Protein AF-A0A7W0YPD1-F1 (afdb_monomer)

Secondary structure (DSSP, 8-state):
-TTT--SEEEEEHHHHHHHHHHHHHHT---PPPSEEEEESS---HHHHHHHHHHHTS-EEEEEEETTTEEEEEE-SS-TTEEEE-TTTEEEEEE-TTSSBPPTT--EEEEEEESS-SSS---SEEEEEEE-EE-S--TTS--S-EEEPP--BGGG-EE-TTSPEE-HHHHHHHHHTTTGGGTEEEEEEEEETTTEEEEEEEESSPPPHHHHHHHHHHHHHHHTTTSEEEEEE-S--PPPTTS---SEE-----

Radius of gyration: 19.22 Å; Cα contacts (8 Å, |Δi|>4): 488; chains: 1; bounding box: 53×38×50 Å

Nearest PDB structures (foldseek):
  4rvo-assembly1_B  TM=8.109E-01  e=1.865E-19  Bacteroides thetaiotaomicron VPI-5482
  4r1l-assembly3_D  TM=7.884E-01  e=4.388E-19  Bacteroides thetaiotaomicron VPI-5482
  4r1m-assembly2_D  TM=7.822E-01  e=2.861E-19  Bacteroides thetaiotaomicron VPI-5482
  4r1l-assembly2_C  TM=5.764E-01  e=1.684E-18  Bacteroides thetaiotaomicron VPI-5482
  4r1m-assembly2_C  TM=5.632E-01  e=1.490E-18  Bacteroides thetaiotaomicron VPI-5482

Solvent-accessible surface area (backbone atoms only — not comparable to full-atom values): 14081 Å² total; per-residue (Å²): 99,72,89,66,55,47,61,60,46,74,42,43,22,67,58,47,31,53,51,18,54,48,33,59,74,69,64,60,84,61,70,56,27,72,33,34,40,31,21,85,54,81,68,50,69,66,40,36,55,45,30,23,66,46,41,68,24,58,50,36,46,37,48,53,46,93,91,69,41,70,49,28,33,39,36,96,85,45,72,76,33,20,38,36,41,60,93,50,30,50,80,46,37,24,40,98,88,69,46,78,52,60,69,68,43,73,17,38,34,27,37,23,53,76,72,49,79,92,68,68,42,71,70,38,75,67,47,35,25,30,20,45,40,80,77,74,52,92,80,69,54,83,48,50,35,24,45,60,71,40,49,35,65,92,37,46,38,62,44,91,89,63,51,75,50,38,58,59,59,55,51,49,48,35,58,78,67,56,36,68,81,31,40,69,46,65,30,39,34,44,44,88,87,51,25,37,41,36,41,37,22,55,72,45,90,73,54,71,68,56,50,52,50,50,50,51,44,46,39,76,76,41,44,92,68,25,53,77,47,80,43,83,38,97,70,78,81,58,44,97,87,71,44,78,67,51,43,41,46,60,87,79,129

Mean predicted aligned error: 6.76 Å

Foldseek 3Di:
DAVCLEQEAEDALVVLLVVLVVLVVVVDDGNAHQEYEHEDADHDPSSQVSNCVSRVYGYKYFYADPVAGTQWIADPVGRQKTFGPVVFKDWFFAAPVRHGDDAVDKGWIFIFGPPDPPDGGHRHTPQWIWGWHDDDDPVPDPGTMIGGTQGGVQQWDAFPVRHTDTPVNLVVLCVVLVVVVWFVDWAWEQDPPQAIEIETETPDDDDPVSVVSSCCSCCVPRVVRGHYHYDYDNDQDADPVRHGRRGHYDDDD

Sequence (253 aa):
MQELEPPILTGYAAAIEALADHVLATGAQLQPPRAVFCTAMEVTDRCLEVAERAFRAPAVDVYVTNEFGVIAWSCPVRRDVLHLNDDALIVEVLGPDGAPVPAGTVGELVITSLRLTSMPLIRYRMGDMAARLPGTCECGRRLALMTRVQGRTAHVIRRPNGAPITTPLITSLFGRIDAHEWVRRYQVREEPGQRLRFLLHVRRPPSESQRNALTGSVESALGGDFQVAFEYVDEIPMTPSGKLQYLVPLVRS

Structure (mmCIF, N/CA/C/O backbone):
data_AF-A0A7W0YPD1-F1
#
_entry.id   AF-A0A7W0YPD1-F1
#
loop_
_atom_site.group_PDB
_atom_site.id
_atom_site.type_symbol
_atom_site.label_atom_id
_atom_site.label_alt_id
_atom_site.label_comp_id
_atom_site.label_asym_id
_atom_site.label_entity_id
_atom_site.label_seq_id
_atom_site.pdbx_PDB_ins_code
_atom_site.Cartn_x
_atom_site.Cartn_y
_atom_site.Cartn_z
_atom_site.occupancy
_atom_site.B_iso_or_equiv
_atom_site.auth_seq_id
_atom_site.auth_comp_id
_atom_site.auth_asym_id
_atom_site.auth_atom_id
_atom_site.pdbx_PDB_model_num
ATOM 1 N N . MET A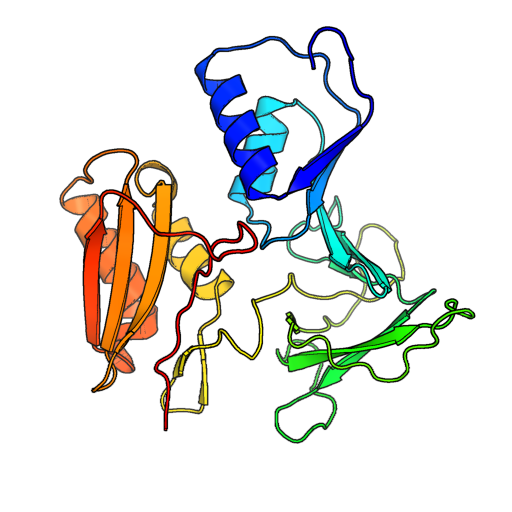 1 1 ? -19.332 15.214 11.464 1.00 69.94 1 MET A N 1
ATOM 2 C CA . MET A 1 1 ? -19.683 13.773 11.438 1.00 69.94 1 MET A CA 1
ATOM 3 C C . MET A 1 1 ? -20.858 13.444 12.345 1.00 69.94 1 MET A C 1
ATOM 5 O O . MET A 1 1 ? -21.715 12.714 11.884 1.00 69.94 1 MET A O 1
ATOM 9 N N . GLN A 1 2 ? -20.928 13.972 13.573 1.00 77.62 2 GLN A N 1
ATOM 10 C CA . GLN A 1 2 ? -22.066 13.720 14.475 1.00 77.62 2 GLN A CA 1
ATOM 11 C C . GLN A 1 2 ? -23.397 14.254 13.934 1.00 77.62 2 GLN A C 1
ATOM 13 O O . GLN A 1 2 ? -24.378 13.536 13.966 1.00 77.62 2 GLN A O 1
ATOM 18 N N . GLU A 1 3 ? -23.414 15.461 13.366 1.00 84.81 3 GLU A N 1
ATOM 19 C CA . GLU A 1 3 ? -24.641 16.034 12.785 1.00 84.81 3 GLU A CA 1
ATOM 20 C C . GLU A 1 3 ? -24.957 15.510 11.377 1.00 84.81 3 GLU A C 1
ATOM 22 O O . GLU A 1 3 ? -26.109 15.471 10.967 1.00 84.81 3 GLU A O 1
ATOM 27 N N . LEU A 1 4 ? -23.922 15.142 10.614 1.00 85.44 4 LEU A N 1
ATOM 28 C CA . LEU A 1 4 ? -24.049 14.782 9.196 1.00 85.44 4 LEU A CA 1
ATOM 29 C C . LEU A 1 4 ? -24.362 13.300 8.964 1.00 85.44 4 LEU A C 1
ATOM 31 O O . LEU A 1 4 ? -24.745 12.955 7.852 1.00 85.44 4 LEU A O 1
ATOM 35 N N . GLU A 1 5 ? -24.105 12.445 9.961 1.00 89.88 5 GLU A N 1
ATOM 36 C CA . GLU A 1 5 ? -24.328 10.988 9.938 1.00 89.88 5 GLU A CA 1
ATOM 37 C C . GLU A 1 5 ? -24.046 10.334 8.566 1.00 89.88 5 GLU A C 1
ATOM 39 O O . GLU A 1 5 ? -24.922 9.703 7.968 1.00 89.88 5 GLU A O 1
ATOM 44 N N . PRO A 1 6 ? -22.835 10.521 8.000 1.00 92.19 6 PRO A N 1
ATOM 45 C CA . PRO A 1 6 ? -22.598 10.178 6.608 1.00 92.19 6 PRO A CA 1
ATOM 46 C C . PRO A 1 6 ? -22.671 8.657 6.402 1.00 92.19 6 PRO A C 1
ATOM 48 O O . PRO A 1 6 ? -22.002 7.909 7.118 1.00 92.19 6 PRO A O 1
ATOM 51 N N . PRO A 1 7 ? -23.397 8.169 5.380 1.00 94.62 7 PRO A N 1
ATOM 52 C CA . PRO A 1 7 ? -23.497 6.736 5.119 1.00 94.62 7 PRO A CA 1
ATOM 53 C C . PRO A 1 7 ? -22.189 6.145 4.585 1.00 94.62 7 PRO A C 1
ATOM 55 O O . PRO A 1 7 ? -21.992 4.938 4.682 1.00 94.62 7 PRO A O 1
ATOM 58 N N . ILE A 1 8 ? -21.306 6.966 4.012 1.00 95.75 8 ILE A N 1
ATOM 59 C CA . ILE A 1 8 ? -19.987 6.579 3.506 1.00 95.75 8 ILE A CA 1
ATOM 60 C C . ILE A 1 8 ? -18.992 7.657 3.919 1.00 95.75 8 ILE A C 1
ATOM 62 O O . ILE A 1 8 ? -19.245 8.846 3.723 1.00 95.75 8 ILE A O 1
ATOM 66 N N . LEU A 1 9 ? -17.848 7.236 4.447 1.00 95.88 9 LEU A N 1
ATOM 67 C CA . LEU A 1 9 ? -16.706 8.109 4.680 1.00 95.88 9 LEU A CA 1
ATOM 68 C C . LEU A 1 9 ? -15.653 7.819 3.609 1.00 95.88 9 LEU A C 1
ATOM 70 O O . LEU A 1 9 ? -15.305 6.666 3.393 1.00 95.88 9 LEU A O 1
ATOM 74 N N . THR A 1 10 ? -15.138 8.841 2.934 1.00 95.56 10 THR A N 1
ATOM 75 C CA . THR A 1 10 ? -14.051 8.688 1.957 1.00 95.56 10 THR A CA 1
ATOM 76 C C . THR A 1 10 ? -13.007 9.762 2.185 1.00 95.56 10 THR A C 1
ATOM 78 O O . THR A 1 10 ? -13.341 10.900 2.522 1.00 95.56 10 THR A O 1
ATOM 81 N N . GLY A 1 11 ? -11.738 9.411 2.021 1.00 93.00 11 GLY A N 1
ATOM 82 C CA . GLY A 1 11 ? -10.666 10.378 2.155 1.00 93.00 11 GLY A CA 1
ATOM 83 C C . GLY A 1 11 ? -9.292 9.788 1.908 1.00 93.00 11 GLY A C 1
ATOM 84 O O . GLY A 1 11 ? -9.122 8.607 1.593 1.00 93.00 11 GLY A O 1
ATOM 85 N N . TYR A 1 12 ? -8.291 10.647 2.059 1.00 91.62 12 TYR A N 1
ATOM 86 C CA . TYR A 1 12 ? -6.898 10.232 1.985 1.00 91.62 12 TYR A CA 1
ATOM 87 C C . TYR A 1 12 ? -6.572 9.332 3.171 1.00 91.62 12 TYR A C 1
ATOM 89 O O . TYR A 1 12 ? -6.944 9.655 4.299 1.00 91.62 12 TYR A O 1
ATOM 97 N N . ALA A 1 13 ? -5.839 8.245 2.926 1.00 91.25 13 ALA A N 1
ATOM 98 C CA . ALA A 1 13 ? -5.526 7.239 3.945 1.00 91.25 13 ALA A CA 1
ATOM 99 C C . ALA A 1 13 ? -5.008 7.851 5.265 1.00 91.25 13 ALA A C 1
ATOM 101 O O . ALA A 1 13 ? -5.541 7.561 6.332 1.00 91.25 13 ALA A O 1
ATOM 102 N N . ALA A 1 14 ? -4.055 8.791 5.201 1.00 86.44 14 ALA A N 1
ATOM 103 C CA . ALA A 1 14 ? -3.530 9.443 6.407 1.00 86.44 14 ALA A CA 1
ATOM 104 C C . ALA A 1 14 ? -4.529 10.381 7.103 1.00 86.44 14 ALA A C 1
ATOM 106 O O . ALA A 1 14 ? -4.443 10.557 8.315 1.00 86.44 14 ALA A O 1
ATOM 107 N N . ALA A 1 15 ? -5.460 10.996 6.369 1.00 91.25 15 ALA A N 1
ATOM 108 C CA . ALA A 1 15 ? -6.494 11.838 6.971 1.00 91.25 15 ALA A CA 1
ATOM 109 C C . ALA A 1 15 ? -7.538 10.978 7.696 1.00 91.25 15 ALA A C 1
ATOM 111 O O . ALA A 1 15 ? -7.924 11.301 8.818 1.00 91.25 15 ALA A O 1
ATOM 112 N N . ILE A 1 16 ? -7.934 9.857 7.083 1.00 95.50 16 ILE A N 1
ATOM 113 C CA . ILE A 1 16 ? -8.797 8.852 7.710 1.00 95.50 16 ILE A CA 1
ATOM 114 C C . ILE A 1 16 ? -8.133 8.292 8.967 1.00 95.50 16 ILE A C 1
ATOM 116 O O . ILE A 1 16 ? -8.766 8.260 10.018 1.00 95.50 16 ILE A O 1
ATOM 120 N N . GLU A 1 17 ? -6.856 7.915 8.889 1.00 93.62 17 GLU A N 1
ATOM 121 C CA . GLU A 1 17 ? -6.116 7.392 10.039 1.00 93.62 17 GLU A CA 1
ATOM 122 C C . GLU A 1 17 ? -5.995 8.433 11.162 1.00 93.62 17 GLU A C 1
ATOM 124 O O . GLU A 1 17 ? -6.253 8.115 12.319 1.00 93.62 17 GLU A O 1
ATOM 129 N N . ALA A 1 18 ? -5.665 9.689 10.842 1.00 91.25 18 ALA A N 1
ATOM 130 C CA . ALA A 1 18 ? -5.569 10.755 11.840 1.00 91.25 18 ALA A CA 1
ATOM 131 C C . ALA A 1 18 ? -6.915 11.038 12.527 1.00 91.25 18 ALA A C 1
ATOM 133 O O . ALA A 1 18 ? -6.964 11.235 13.743 1.00 91.25 18 ALA A O 1
ATOM 134 N N . LEU A 1 19 ? -8.009 11.038 11.761 1.00 94.81 19 LEU A N 1
ATOM 135 C CA . LEU A 1 19 ? -9.353 11.199 12.304 1.00 94.81 19 LEU A CA 1
ATOM 136 C C . LEU A 1 19 ? -9.744 10.007 13.185 1.00 94.81 19 LEU A C 1
ATOM 138 O O . LEU A 1 19 ? -10.298 10.198 14.264 1.00 94.81 19 LEU A O 1
ATOM 142 N N . ALA A 1 20 ? -9.426 8.789 12.754 1.00 95.94 20 ALA A N 1
ATOM 143 C CA . ALA A 1 20 ? -9.692 7.573 13.507 1.00 95.94 20 ALA A CA 1
ATOM 144 C C . ALA A 1 20 ? -8.905 7.527 14.832 1.00 95.94 20 ALA A C 1
ATOM 146 O O . ALA A 1 20 ? -9.496 7.263 15.879 1.00 95.94 20 ALA A O 1
ATOM 147 N N . ASP A 1 21 ? -7.613 7.879 14.815 1.00 94.12 21 ASP A N 1
ATOM 148 C CA . ASP A 1 21 ? -6.789 8.051 16.022 1.00 94.12 21 ASP A CA 1
ATOM 149 C C . ASP A 1 21 ? -7.449 9.059 16.991 1.00 94.12 21 ASP A C 1
ATOM 151 O O . ASP A 1 21 ? -7.541 8.803 18.192 1.00 94.12 21 ASP A O 1
ATOM 155 N N . HIS A 1 22 ? -7.959 10.188 16.481 1.00 94.88 22 HIS A N 1
ATOM 156 C CA . HIS A 1 22 ? -8.632 11.202 17.300 1.00 94.88 22 HIS A CA 1
ATOM 157 C C . HIS A 1 22 ? -9.950 10.703 17.914 1.00 94.88 22 HIS A C 1
ATOM 159 O O . HIS A 1 22 ? -10.210 10.941 19.095 1.00 94.88 22 HIS A O 1
ATOM 165 N N . VAL A 1 23 ? -10.774 9.989 17.143 1.00 95.69 23 VAL A N 1
ATOM 166 C CA . VAL A 1 23 ? -12.031 9.395 17.632 1.00 95.69 23 VAL A CA 1
ATOM 167 C C . VAL A 1 23 ? -11.755 8.397 18.755 1.00 95.69 23 VAL A C 1
ATOM 169 O O . VAL A 1 23 ? -12.407 8.449 19.796 1.00 95.69 23 VAL A O 1
ATOM 172 N N . LEU A 1 24 ? -10.747 7.537 18.587 1.00 95.19 24 LEU A N 1
ATOM 173 C CA . LEU A 1 24 ? -10.353 6.566 19.609 1.00 95.19 24 LEU A CA 1
ATOM 174 C C . LEU A 1 24 ? -9.800 7.242 20.869 1.00 95.19 24 LEU A C 1
ATOM 176 O O . LEU A 1 24 ? -10.120 6.811 21.973 1.00 95.19 24 LEU A O 1
ATOM 180 N N . ALA A 1 25 ? -9.001 8.301 20.719 1.00 94.50 25 ALA A N 1
ATOM 181 C CA . ALA A 1 25 ? -8.423 9.027 21.849 1.00 94.50 25 ALA A CA 1
ATOM 182 C C . ALA A 1 25 ? -9.469 9.809 22.661 1.00 94.50 25 ALA A C 1
ATOM 184 O O . ALA A 1 25 ? -9.352 9.914 23.879 1.00 94.50 25 ALA A O 1
ATOM 185 N N . THR A 1 26 ? -10.482 10.366 21.995 1.00 96.06 26 THR A N 1
ATOM 186 C CA . THR A 1 26 ? -11.538 11.167 22.640 1.00 96.06 26 THR A CA 1
ATOM 187 C C . THR A 1 26 ? -12.731 10.338 23.110 1.00 96.06 26 THR A C 1
ATOM 189 O O . THR A 1 26 ? -13.538 10.825 23.897 1.00 96.06 26 THR A O 1
ATOM 192 N N . GLY A 1 27 ? -12.877 9.103 22.619 1.00 93.81 27 GLY A N 1
ATOM 193 C CA . GLY A 1 27 ? -14.064 8.282 22.859 1.00 93.81 27 GLY A CA 1
ATOM 194 C C . GLY A 1 27 ? -15.324 8.820 22.171 1.00 93.81 27 GLY A C 1
ATOM 195 O O . GLY A 1 27 ? -16.439 8.477 22.577 1.00 93.81 27 GLY A O 1
ATOM 196 N N . ALA A 1 28 ? -15.162 9.676 21.154 1.00 92.12 28 ALA A N 1
ATOM 197 C CA . ALA A 1 28 ? -16.267 10.325 20.461 1.00 92.12 28 ALA A CA 1
ATOM 198 C C . ALA A 1 28 ? -17.257 9.293 19.903 1.00 92.12 28 ALA A C 1
ATOM 200 O O . ALA A 1 28 ? -16.893 8.386 19.155 1.00 92.12 28 ALA A O 1
ATOM 201 N N . GLN A 1 29 ? -18.536 9.454 20.245 1.00 87.12 29 GLN A N 1
ATOM 202 C CA . GLN A 1 29 ? -19.602 8.606 19.725 1.00 87.12 29 GLN A CA 1
ATOM 203 C C . GLN A 1 29 ? -20.048 9.139 18.363 1.00 87.12 29 GLN A C 1
ATOM 205 O O . GLN A 1 29 ? -20.520 10.273 18.251 1.00 87.12 29 GLN A O 1
ATOM 210 N N . LEU A 1 30 ? -19.868 8.319 17.330 1.00 89.38 30 LEU A N 1
ATOM 211 C CA . LEU A 1 30 ? -20.279 8.590 15.955 1.00 89.38 30 LEU A CA 1
ATOM 212 C C . LEU A 1 30 ? -21.261 7.511 15.500 1.00 89.38 30 LEU A C 1
ATOM 214 O O . LEU A 1 30 ? -21.067 6.336 15.830 1.00 89.38 30 LEU A O 1
ATOM 218 N N . GLN A 1 31 ? -22.267 7.884 14.705 1.00 92.12 31 GLN A N 1
ATOM 219 C CA . GLN A 1 31 ? -23.038 6.891 13.959 1.00 92.12 31 GLN A CA 1
ATOM 220 C C . GLN A 1 31 ? -22.103 6.149 12.991 1.00 92.12 31 GLN A C 1
ATOM 222 O O . GLN A 1 31 ? -21.371 6.815 12.249 1.00 92.12 31 GLN A O 1
ATOM 227 N N . PRO A 1 32 ? -22.076 4.803 13.002 1.00 95.19 32 PRO A N 1
ATOM 228 C CA . PRO A 1 32 ? -21.220 4.047 12.100 1.00 95.19 32 PRO A CA 1
ATOM 229 C C . PRO A 1 32 ? -21.620 4.281 10.636 1.00 95.19 32 PRO A C 1
ATOM 231 O O . PRO A 1 32 ? -22.785 4.062 10.290 1.00 95.19 32 PRO A O 1
ATOM 234 N N . PRO A 1 33 ? -20.689 4.689 9.753 1.00 96.38 33 PRO A N 1
ATOM 235 C CA . PRO A 1 33 ? -20.953 4.663 8.323 1.00 96.38 33 PRO A CA 1
ATOM 236 C C . PRO A 1 33 ? -21.109 3.210 7.848 1.00 96.38 33 PRO A C 1
ATOM 238 O O . PRO A 1 33 ? -20.746 2.255 8.532 1.00 96.38 33 PRO A O 1
ATOM 241 N N . ARG A 1 34 ? -21.608 3.013 6.629 1.00 96.88 34 ARG A N 1
ATOM 242 C CA . ARG A 1 34 ? -21.686 1.681 6.008 1.00 96.88 34 ARG A CA 1
ATOM 243 C C . ARG A 1 34 ? -20.328 1.185 5.521 1.00 96.88 34 ARG A C 1
ATOM 245 O O . ARG A 1 34 ? -20.124 -0.022 5.445 1.00 96.88 34 ARG A O 1
ATOM 252 N N . ALA A 1 35 ? -19.438 2.102 5.148 1.00 96.12 35 ALA A N 1
ATOM 253 C CA . ALA A 1 35 ? -18.072 1.806 4.736 1.00 96.12 35 ALA A CA 1
ATOM 254 C C . ALA A 1 35 ? -17.177 3.046 4.852 1.00 96.12 35 ALA A C 1
ATOM 256 O O . ALA A 1 35 ? -17.649 4.187 4.779 1.00 96.12 35 ALA A O 1
ATOM 257 N N . VAL A 1 36 ? -15.877 2.793 4.978 1.00 97.31 36 VAL A N 1
ATOM 258 C CA . VAL A 1 36 ? -14.814 3.796 4.949 1.00 97.31 36 VAL A CA 1
ATOM 259 C C . VAL A 1 36 ? -13.891 3.499 3.768 1.00 97.31 36 VAL A C 1
ATOM 261 O O . VAL A 1 36 ? -13.307 2.423 3.696 1.00 97.31 36 VAL A O 1
ATOM 264 N N . PHE A 1 37 ? -13.759 4.428 2.826 1.00 96.62 37 PHE A N 1
ATOM 265 C CA . PHE A 1 37 ? -12.876 4.296 1.668 1.00 96.62 37 PHE A CA 1
ATOM 266 C C . PHE A 1 37 ? -11.581 5.073 1.896 1.00 96.62 37 PHE A C 1
ATOM 268 O O . PHE A 1 37 ? -11.579 6.303 2.008 1.00 96.62 37 PHE A O 1
ATOM 275 N N . CYS A 1 38 ? -10.475 4.338 1.946 1.00 95.19 38 CYS A N 1
ATOM 276 C CA . CYS A 1 38 ? -9.129 4.875 2.065 1.00 95.19 38 CYS A CA 1
ATOM 277 C C . CYS A 1 38 ? -8.506 4.953 0.668 1.00 95.19 38 CYS A C 1
ATOM 279 O O . CYS A 1 38 ? -8.447 3.952 -0.043 1.00 95.19 38 CYS A O 1
ATOM 281 N N . THR A 1 39 ? -8.062 6.145 0.265 1.00 93.56 39 THR A N 1
ATOM 282 C CA . THR A 1 39 ? -7.614 6.419 -1.112 1.00 93.56 39 THR A CA 1
ATOM 283 C C . THR A 1 39 ? -6.355 7.292 -1.162 1.00 93.56 39 THR A C 1
ATOM 285 O O . THR A 1 39 ? -5.863 7.775 -0.135 1.00 93.56 39 THR A O 1
ATOM 288 N N . ALA A 1 40 ? -5.881 7.548 -2.389 1.00 84.94 40 ALA A N 1
ATOM 289 C CA . ALA A 1 40 ? -4.967 8.624 -2.806 1.00 84.94 40 ALA A CA 1
ATOM 290 C C . ALA A 1 40 ? -3.525 8.596 -2.267 1.00 84.94 40 ALA A C 1
ATOM 292 O O . ALA A 1 40 ? -2.676 9.367 -2.741 1.00 84.94 40 ALA A O 1
ATOM 293 N N . MET A 1 41 ? -3.244 7.716 -1.313 1.00 81.50 41 MET A N 1
ATOM 294 C CA . MET A 1 41 ? -1.928 7.415 -0.764 1.00 81.50 41 MET A CA 1
ATOM 295 C C . MET A 1 41 ? -1.822 5.914 -0.504 1.00 81.50 41 MET A C 1
ATOM 297 O O . MET A 1 41 ? -2.797 5.183 -0.667 1.00 81.50 41 MET A O 1
ATOM 301 N N . GLU A 1 42 ? -0.643 5.466 -0.085 1.00 83.25 42 GLU A N 1
ATOM 302 C CA . GLU A 1 42 ? -0.480 4.109 0.418 1.00 83.25 42 GLU A CA 1
ATOM 303 C C . GLU A 1 42 ? -1.428 3.877 1.595 1.00 83.25 42 GLU A C 1
ATOM 305 O O . GLU A 1 42 ? -1.395 4.588 2.603 1.00 83.25 42 GLU A O 1
ATOM 310 N N . VAL A 1 43 ? -2.304 2.894 1.430 1.00 87.94 43 VAL A N 1
ATOM 311 C CA . VAL A 1 43 ? -3.147 2.396 2.504 1.00 87.94 43 VAL A CA 1
ATOM 312 C C . VAL A 1 43 ? -2.354 1.282 3.176 1.00 87.94 43 VAL A C 1
ATOM 314 O O . VAL A 1 43 ? -1.835 0.395 2.505 1.00 87.94 43 VAL A O 1
ATOM 317 N N . THR A 1 44 ? -2.227 1.335 4.497 1.00 85.88 44 THR A N 1
ATOM 318 C CA . THR A 1 44 ? -1.552 0.303 5.299 1.00 85.88 44 THR A CA 1
ATOM 319 C C . THR A 1 44 ? -2.584 -0.560 6.017 1.00 85.88 44 THR A C 1
ATOM 321 O O . THR A 1 44 ? -3.758 -0.188 6.099 1.00 85.88 44 THR A O 1
ATOM 324 N N . ASP A 1 45 ? -2.172 -1.705 6.558 1.00 86.88 45 ASP A N 1
ATOM 325 C CA . ASP A 1 45 ? -3.067 -2.543 7.373 1.00 86.88 45 ASP A CA 1
ATOM 326 C C . ASP A 1 45 ? -3.519 -1.797 8.626 1.00 86.88 45 ASP A C 1
ATOM 328 O O . ASP A 1 45 ? -4.715 -1.712 8.894 1.00 86.88 45 ASP A O 1
ATOM 332 N N . ARG A 1 46 ? -2.591 -1.095 9.286 1.00 87.25 46 ARG A N 1
ATOM 333 C CA . ARG A 1 46 ? -2.906 -0.193 10.396 1.00 87.25 46 ARG A CA 1
ATOM 334 C C . ARG A 1 46 ? -3.984 0.830 10.032 1.00 87.25 46 ARG A C 1
ATOM 336 O O . ARG A 1 46 ? -4.886 1.057 10.832 1.00 87.25 46 ARG A O 1
ATOM 343 N N . CYS A 1 47 ? -3.886 1.475 8.866 1.00 91.25 47 CYS A N 1
ATOM 344 C CA . CYS A 1 47 ? -4.876 2.463 8.434 1.00 91.25 47 CYS A CA 1
ATOM 345 C C . CYS A 1 47 ? -6.281 1.843 8.384 1.00 91.25 47 CYS A C 1
ATOM 347 O O . CYS A 1 47 ? -7.225 2.425 8.920 1.00 91.25 47 CYS A O 1
ATOM 349 N N . LEU A 1 48 ? -6.404 0.645 7.802 1.00 93.25 48 LEU A N 1
ATOM 350 C CA . LEU A 1 48 ? -7.670 -0.086 7.741 1.00 93.25 48 LEU A CA 1
ATOM 351 C C . LEU A 1 48 ? -8.150 -0.486 9.143 1.00 93.25 48 LEU A C 1
ATOM 353 O O . LEU A 1 48 ? -9.272 -0.161 9.513 1.00 93.25 48 LEU A O 1
ATOM 357 N N . GLU A 1 49 ? -7.301 -1.115 9.952 1.00 93.38 49 GLU A N 1
ATOM 358 C CA . GLU A 1 49 ? -7.645 -1.599 11.296 1.00 93.38 49 GLU A CA 1
ATOM 359 C C . GLU A 1 49 ? -8.087 -0.475 12.243 1.00 93.38 49 GLU A C 1
ATOM 361 O O . GLU A 1 49 ? -9.079 -0.596 12.968 1.00 93.38 49 GLU A O 1
ATOM 366 N N . VAL A 1 50 ? -7.354 0.641 12.246 1.00 94.69 50 VAL A N 1
ATOM 367 C CA . VAL A 1 50 ? -7.659 1.799 13.093 1.00 94.69 50 VAL A CA 1
ATOM 368 C C . VAL A 1 50 ? -8.956 2.466 12.637 1.00 94.69 50 VAL A C 1
ATOM 370 O O . VAL A 1 50 ? -9.784 2.807 13.485 1.00 94.69 50 VAL A O 1
ATOM 373 N N . ALA A 1 51 ? -9.182 2.592 11.325 1.00 96.12 51 ALA A N 1
ATOM 374 C CA . ALA A 1 51 ? -10.437 3.106 10.785 1.00 96.12 51 ALA A CA 1
ATOM 375 C C . ALA A 1 51 ? -11.630 2.214 11.165 1.00 96.12 51 ALA A C 1
ATOM 377 O O . ALA A 1 51 ? -12.650 2.718 11.635 1.00 96.12 51 ALA A O 1
ATOM 378 N N . GLU A 1 52 ? -11.497 0.894 11.034 1.00 96.06 52 GLU A N 1
ATOM 379 C CA . GLU A 1 52 ? -12.563 -0.055 11.375 1.00 96.06 52 GLU A CA 1
ATOM 380 C C . GLU A 1 52 ? -12.945 0.008 12.844 1.00 96.06 52 GLU A C 1
ATOM 382 O O . GLU A 1 52 ? -14.129 0.043 13.182 1.00 96.06 52 GLU A O 1
ATOM 387 N N . ARG A 1 53 ? -11.949 0.090 13.726 1.00 96.44 53 ARG A N 1
ATOM 388 C CA . ARG A 1 53 ? -12.174 0.251 15.163 1.00 96.44 53 ARG A CA 1
ATOM 389 C C . ARG A 1 53 ? -12.841 1.579 15.501 1.00 96.44 53 ARG A C 1
ATOM 391 O O . ARG A 1 53 ? -13.800 1.592 16.268 1.00 96.44 53 ARG A O 1
ATOM 398 N N . ALA A 1 54 ? -12.330 2.683 14.960 1.00 96.75 54 ALA A N 1
ATOM 399 C CA . ALA A 1 54 ? -12.820 4.021 15.277 1.00 96.75 54 ALA A CA 1
ATOM 400 C C . ALA A 1 54 ? -14.248 4.250 14.771 1.00 96.75 54 ALA A C 1
ATOM 402 O O . ALA A 1 54 ? -15.086 4.800 15.485 1.00 96.75 54 ALA A O 1
ATOM 403 N N . PHE A 1 55 ? -14.534 3.814 13.543 1.00 96.50 55 PHE A N 1
ATOM 404 C CA . PHE A 1 55 ? -15.808 4.078 12.878 1.00 96.50 55 PHE A CA 1
ATOM 405 C C . PHE A 1 55 ? -16.802 2.920 12.977 1.00 96.50 55 PHE A C 1
ATOM 407 O O . PHE A 1 55 ? -17.964 3.105 12.626 1.00 96.50 55 PHE A O 1
ATOM 414 N N . ARG A 1 56 ? -16.388 1.751 13.488 1.00 96.31 56 ARG A N 1
ATOM 415 C CA . ARG A 1 56 ? -17.219 0.538 13.618 1.00 96.31 56 ARG A CA 1
ATOM 416 C C . ARG A 1 56 ? -17.840 0.111 12.282 1.00 96.31 56 ARG A C 1
ATOM 418 O O . ARG A 1 56 ? -18.995 -0.307 12.227 1.00 96.31 56 ARG A O 1
ATOM 425 N N . ALA A 1 57 ? -17.068 0.249 11.208 1.00 95.75 57 ALA A N 1
ATOM 426 C CA . ALA A 1 57 ? -17.503 0.052 9.830 1.00 95.75 57 ALA A CA 1
ATOM 427 C C . ALA A 1 57 ? -16.365 -0.539 8.988 1.00 95.75 57 ALA A C 1
ATOM 429 O O . ALA A 1 57 ? -15.218 -0.202 9.264 1.00 95.75 57 ALA A O 1
ATOM 430 N N . PRO A 1 58 ? -16.641 -1.352 7.950 1.00 95.38 58 PRO A N 1
ATOM 431 C CA . PRO A 1 58 ? -15.601 -1.902 7.081 1.00 95.38 58 PRO A CA 1
ATOM 432 C C . PRO A 1 58 ? -14.767 -0.809 6.404 1.00 95.38 58 PRO A C 1
ATOM 434 O O . PRO A 1 58 ? -15.329 0.117 5.810 1.00 95.38 58 PRO A O 1
ATOM 437 N N . ALA A 1 59 ? -13.443 -0.949 6.439 1.00 96.00 59 ALA A N 1
ATOM 438 C CA . ALA A 1 59 ? -12.519 -0.089 5.711 1.00 96.00 59 ALA A CA 1
ATOM 439 C C . ALA A 1 59 ? -12.018 -0.787 4.442 1.00 96.00 59 ALA A C 1
ATOM 441 O O . ALA A 1 59 ? -11.648 -1.963 4.459 1.00 96.00 59 ALA A O 1
ATOM 442 N N . VAL A 1 60 ? -11.996 -0.048 3.335 1.00 95.81 60 VAL A N 1
ATOM 443 C CA . VAL A 1 60 ? -11.643 -0.552 2.005 1.00 95.81 60 VAL A CA 1
ATOM 444 C C . VAL A 1 60 ? -10.494 0.276 1.447 1.00 95.81 60 VAL A C 1
ATOM 446 O O . VAL A 1 60 ? -10.554 1.505 1.429 1.00 95.81 60 VAL A O 1
ATOM 449 N N . ASP A 1 61 ? -9.459 -0.411 0.976 1.00 95.44 61 ASP A N 1
ATOM 450 C CA . ASP A 1 61 ? -8.389 0.182 0.180 1.00 95.44 61 ASP A CA 1
ATOM 451 C C . ASP A 1 61 ? -8.899 0.332 -1.252 1.00 95.44 61 ASP A C 1
ATOM 453 O O . ASP A 1 61 ? -9.319 -0.652 -1.864 1.00 95.44 61 ASP A O 1
ATOM 457 N N . VAL A 1 62 ? -8.914 1.557 -1.766 1.00 95.81 62 VAL A N 1
ATOM 458 C CA . VAL A 1 62 ? -9.378 1.852 -3.119 1.00 95.81 62 VAL A CA 1
ATOM 459 C C . VAL A 1 62 ? -8.258 2.553 -3.882 1.00 95.81 62 VAL A C 1
ATOM 461 O O . VAL A 1 62 ? -7.937 3.721 -3.635 1.00 95.81 62 VAL A O 1
ATOM 464 N N . TYR A 1 63 ? -7.695 1.844 -4.861 1.00 95.50 63 TYR A N 1
ATOM 465 C CA . TYR A 1 63 ? -6.732 2.400 -5.800 1.00 95.50 63 TYR A CA 1
ATOM 466 C C . TYR A 1 63 ? -7.476 3.158 -6.899 1.00 95.50 63 TYR A C 1
ATOM 468 O O . TYR A 1 63 ? -8.171 2.578 -7.738 1.00 95.50 63 TYR A O 1
ATOM 476 N N . VAL A 1 64 ? -7.341 4.481 -6.854 1.00 94.31 64 VAL A N 1
ATOM 477 C CA . VAL A 1 64 ? -8.065 5.434 -7.693 1.00 94.31 64 VAL A CA 1
ATOM 478 C C . VAL A 1 64 ? -7.109 6.503 -8.207 1.00 94.31 64 VAL A C 1
ATOM 480 O O . VAL A 1 64 ? -6.243 6.971 -7.462 1.00 94.31 64 VAL A O 1
ATOM 483 N N . THR A 1 65 ? -7.287 6.921 -9.460 1.00 92.75 65 THR A N 1
ATOM 484 C CA . THR A 1 65 ? -6.599 8.092 -10.019 1.00 92.75 65 THR A CA 1
ATOM 485 C C . THR A 1 65 ? -7.561 9.011 -10.760 1.00 92.75 65 THR A C 1
ATOM 487 O O . THR A 1 65 ? -8.693 8.635 -11.068 1.00 92.75 65 THR A O 1
ATOM 490 N N . ASN A 1 66 ? -7.116 10.234 -11.045 1.00 90.62 66 ASN A N 1
ATOM 491 C CA . ASN A 1 66 ? -7.922 11.203 -11.790 1.00 90.62 66 ASN A CA 1
ATOM 492 C C . ASN A 1 66 ? -8.141 10.757 -13.242 1.00 90.62 66 ASN A C 1
ATOM 494 O O . ASN A 1 66 ? -9.177 11.044 -13.830 1.00 90.62 66 ASN A O 1
ATOM 498 N N . GLU A 1 67 ? -7.164 10.052 -13.809 1.00 92.56 67 GLU A N 1
ATOM 499 C CA . GLU A 1 67 ? -7.145 9.624 -15.203 1.00 92.56 67 GLU A CA 1
ATOM 500 C C . GLU A 1 67 ? -8.090 8.450 -15.468 1.00 92.56 67 GLU A C 1
ATOM 502 O O . GLU A 1 67 ? -8.701 8.398 -16.531 1.00 92.56 67 GLU A O 1
ATOM 507 N N . PHE A 1 68 ? -8.214 7.513 -14.521 1.00 93.50 68 PHE A N 1
ATOM 508 C CA . PHE A 1 68 ? -8.935 6.250 -14.730 1.00 93.50 68 PHE A CA 1
ATOM 509 C C . PHE A 1 68 ? -10.096 6.016 -13.761 1.00 93.50 68 PHE A C 1
ATOM 511 O O . PHE A 1 68 ? -10.829 5.039 -13.916 1.00 93.50 68 PHE A O 1
ATOM 518 N N . GLY A 1 69 ? -10.294 6.889 -12.770 1.00 92.88 69 GLY A N 1
ATOM 519 C CA . GLY A 1 69 ? -11.219 6.612 -11.680 1.00 92.88 69 GLY A CA 1
ATOM 520 C C . GLY A 1 69 ? -10.743 5.403 -10.874 1.00 92.88 69 GLY A C 1
ATOM 521 O O . GLY A 1 69 ? -9.557 5.294 -10.562 1.00 92.88 69 GLY A O 1
ATOM 522 N N . VAL A 1 70 ? -11.663 4.514 -10.493 1.00 95.19 70 VAL A N 1
ATOM 523 C CA . VAL A 1 70 ? -11.342 3.325 -9.688 1.00 95.19 70 VAL A CA 1
ATOM 524 C C . VAL A 1 70 ? -10.673 2.265 -10.561 1.00 95.19 70 VAL A C 1
ATOM 526 O O . VAL A 1 70 ? -11.288 1.728 -11.484 1.00 95.19 70 VAL A O 1
ATOM 529 N N . ILE A 1 71 ? -9.425 1.941 -10.227 1.00 96.88 71 ILE A N 1
ATOM 530 C CA . ILE A 1 71 ? -8.626 0.915 -10.904 1.00 96.88 71 ILE A CA 1
ATOM 531 C C . ILE A 1 71 ? -8.730 -0.417 -10.166 1.00 96.88 71 ILE A C 1
ATOM 533 O O . ILE A 1 71 ? -8.843 -1.461 -10.807 1.00 96.88 71 ILE A O 1
ATOM 537 N N . ALA A 1 72 ? -8.687 -0.393 -8.831 1.00 96.75 72 ALA A N 1
ATOM 538 C CA . ALA A 1 72 ? -8.788 -1.597 -8.017 1.00 96.75 72 ALA A CA 1
ATOM 539 C C . ALA A 1 72 ? -9.307 -1.309 -6.600 1.00 96.75 72 ALA A C 1
ATOM 541 O O . ALA A 1 72 ? -9.224 -0.176 -6.123 1.00 96.75 72 ALA A O 1
ATOM 542 N N . TRP A 1 73 ? -9.809 -2.331 -5.905 1.00 96.00 73 TRP A N 1
ATOM 543 C CA . TRP A 1 73 ? -10.241 -2.221 -4.504 1.00 96.00 73 TRP A CA 1
ATOM 544 C C . TRP A 1 73 ? -9.992 -3.502 -3.704 1.00 96.00 73 TRP A C 1
ATOM 546 O O . TRP A 1 73 ? -10.025 -4.600 -4.265 1.00 96.00 73 TRP A O 1
ATOM 556 N N . SER A 1 74 ? -9.772 -3.387 -2.391 1.00 94.88 74 SER A N 1
ATOM 557 C CA . SER A 1 74 ? -9.499 -4.549 -1.542 1.00 94.88 74 SER A CA 1
ATOM 558 C C . SER A 1 74 ? -10.703 -5.473 -1.405 1.00 94.88 74 SER A C 1
ATOM 560 O O . SER A 1 74 ? -11.865 -5.054 -1.369 1.00 94.88 74 SER A O 1
ATOM 562 N N . CYS A 1 75 ? -10.427 -6.775 -1.338 1.00 91.31 75 CYS A N 1
ATOM 563 C CA . CYS A 1 75 ? -11.467 -7.764 -1.107 1.00 91.31 75 CYS A CA 1
ATOM 564 C C . CYS A 1 75 ? -11.812 -7.847 0.393 1.00 91.31 75 CYS A C 1
ATOM 566 O O . CYS A 1 75 ? -10.904 -7.923 1.219 1.00 91.31 75 CYS A O 1
ATOM 568 N N . PRO A 1 76 ? -13.104 -7.927 0.773 1.00 85.00 76 PRO A N 1
ATOM 569 C CA . PRO A 1 76 ? -13.489 -8.116 2.173 1.00 85.00 76 PRO A CA 1
ATOM 570 C C . PRO A 1 76 ? -13.043 -9.466 2.752 1.00 85.00 76 PRO A C 1
ATOM 572 O O . PRO A 1 76 ? -12.922 -9.587 3.965 1.00 85.00 76 PRO A O 1
ATOM 575 N N . VAL A 1 77 ? -12.807 -10.475 1.904 1.00 87.88 77 VAL A N 1
ATOM 576 C CA . VAL A 1 77 ? -12.357 -11.811 2.336 1.00 87.88 77 VAL A CA 1
ATOM 577 C C . VAL A 1 77 ? -10.828 -11.915 2.350 1.00 87.88 77 VAL A C 1
ATOM 579 O O . VAL A 1 77 ? -10.267 -12.608 3.188 1.00 87.88 77 VAL A O 1
ATOM 582 N N . ARG A 1 78 ? -10.145 -11.177 1.462 1.00 86.12 78 ARG A N 1
ATOM 583 C CA . ARG A 1 78 ? -8.678 -11.116 1.378 1.00 86.12 78 ARG A CA 1
ATOM 584 C C . ARG A 1 78 ? -8.200 -9.674 1.243 1.00 86.12 78 ARG A C 1
ATOM 586 O O . ARG A 1 78 ? -8.212 -9.109 0.151 1.00 86.12 78 ARG A O 1
ATOM 593 N N . ARG A 1 79 ? -7.805 -9.072 2.363 1.00 81.38 79 ARG A N 1
ATOM 594 C CA . ARG A 1 79 ? -7.429 -7.648 2.438 1.00 81.38 79 ARG A CA 1
ATOM 595 C C . ARG A 1 79 ? -6.087 -7.327 1.788 1.00 81.38 79 ARG A C 1
ATOM 597 O O . ARG A 1 79 ? -5.855 -6.186 1.405 1.00 81.38 79 ARG A O 1
ATOM 604 N N . ASP A 1 80 ? -5.229 -8.328 1.659 1.00 82.81 80 ASP A N 1
ATOM 605 C CA . ASP A 1 80 ? -3.893 -8.250 1.071 1.00 82.81 80 ASP A CA 1
ATOM 606 C C . ASP A 1 80 ? -3.909 -8.153 -0.465 1.00 82.81 80 ASP A C 1
ATOM 608 O O . ASP A 1 80 ? -2.894 -7.807 -1.078 1.00 82.81 80 ASP A O 1
ATOM 612 N N . VAL A 1 81 ? -5.062 -8.412 -1.095 1.00 91.75 81 VAL A N 1
ATOM 613 C CA . VAL A 1 81 ? -5.242 -8.349 -2.550 1.00 91.75 81 VAL A CA 1
ATOM 614 C C . VAL A 1 81 ? -6.300 -7.327 -2.950 1.00 91.75 81 VAL A C 1
ATOM 616 O O . VAL A 1 81 ? -7.304 -7.128 -2.260 1.00 91.75 81 VAL A O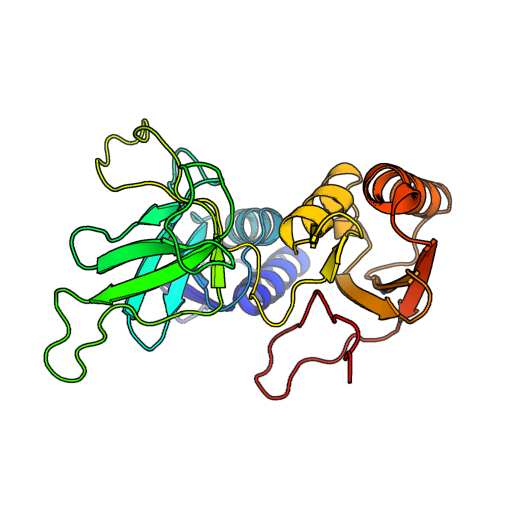 1
ATOM 619 N N . LEU A 1 82 ? -6.103 -6.724 -4.122 1.00 95.75 82 LEU A N 1
ATOM 620 C CA . LEU A 1 82 ? -7.087 -5.859 -4.761 1.00 95.75 82 LEU A CA 1
ATOM 621 C C . LEU A 1 82 ? -7.704 -6.570 -5.970 1.00 95.75 82 LEU A C 1
ATOM 623 O O . LEU A 1 82 ? -6.996 -7.206 -6.755 1.00 95.75 82 LEU A O 1
ATOM 627 N N . HIS A 1 83 ? -9.018 -6.443 -6.135 1.00 97.25 83 HIS A N 1
ATOM 628 C CA . HIS A 1 83 ? -9.702 -6.779 -7.379 1.00 97.25 83 HIS A CA 1
ATOM 629 C C . HIS A 1 83 ? -9.524 -5.647 -8.380 1.00 97.25 83 HIS A C 1
ATOM 631 O O . HIS A 1 83 ? -9.820 -4.500 -8.058 1.00 97.25 83 HIS A O 1
ATOM 637 N N . LEU A 1 84 ? -9.062 -5.984 -9.579 1.00 96.94 84 LEU A N 1
ATOM 638 C CA . LEU A 1 84 ? -8.926 -5.066 -10.701 1.00 96.94 84 LEU A CA 1
ATOM 639 C C . LEU A 1 84 ? -10.283 -4.797 -11.352 1.00 96.94 84 LEU A C 1
ATOM 641 O O . LEU A 1 84 ? -11.075 -5.710 -11.546 1.00 96.94 84 LEU A O 1
ATOM 645 N N . ASN A 1 85 ? -10.512 -3.556 -11.758 1.00 95.56 85 ASN A N 1
ATOM 646 C CA . ASN A 1 85 ? -11.660 -3.141 -12.562 1.00 95.56 85 ASN A CA 1
ATOM 647 C C . ASN A 1 85 ? -11.443 -3.501 -14.051 1.00 95.56 85 ASN A C 1
ATOM 649 O O . ASN A 1 85 ? -11.407 -2.629 -14.924 1.00 95.56 85 ASN A O 1
ATOM 653 N N . ASP A 1 86 ? -11.160 -4.779 -14.333 1.00 92.00 86 ASP A N 1
ATOM 654 C CA . ASP A 1 86 ? -10.697 -5.255 -15.645 1.00 92.00 86 ASP A CA 1
ATOM 655 C C . ASP A 1 86 ? -11.805 -5.444 -16.698 1.00 92.00 86 ASP A C 1
ATOM 657 O O . ASP A 1 86 ? -11.538 -5.751 -17.859 1.00 92.00 86 ASP A O 1
ATOM 661 N N . ASP A 1 87 ? -13.050 -5.169 -16.321 1.00 91.88 87 ASP A N 1
ATOM 662 C CA . ASP A 1 87 ? -14.209 -4.995 -17.199 1.00 91.88 87 ASP A CA 1
ATOM 663 C C . ASP A 1 87 ? -14.301 -3.579 -17.811 1.00 91.88 87 ASP A C 1
ATOM 665 O O . ASP A 1 87 ? -15.004 -3.368 -18.809 1.00 91.88 87 ASP A O 1
ATOM 669 N N . ALA A 1 88 ? -13.578 -2.607 -17.244 1.00 93.44 88 ALA A N 1
ATOM 670 C CA . ALA A 1 88 ? -13.482 -1.233 -17.741 1.00 93.44 88 ALA A CA 1
ATOM 671 C C . ALA A 1 88 ? -12.061 -0.824 -18.168 1.00 93.44 88 ALA A C 1
ATOM 673 O O . ALA A 1 88 ? -11.908 0.136 -18.933 1.00 93.44 88 ALA A O 1
ATOM 674 N N . LEU A 1 89 ? -11.032 -1.534 -17.696 1.00 96.50 89 LEU A N 1
ATOM 675 C CA . LEU A 1 89 ? -9.623 -1.200 -17.896 1.00 96.50 89 LEU A CA 1
ATOM 676 C C . LEU A 1 89 ? -8.817 -2.424 -18.348 1.00 96.50 89 LEU A C 1
ATOM 678 O O . LEU A 1 89 ? -8.950 -3.510 -17.797 1.00 96.50 89 LEU A O 1
ATOM 682 N N . ILE A 1 90 ? -7.882 -2.238 -19.277 1.00 96.75 90 ILE A N 1
ATOM 683 C CA . ILE A 1 90 ? -6.796 -3.204 -19.480 1.00 96.75 90 ILE A CA 1
ATOM 684 C C . ILE A 1 90 ? -5.630 -2.750 -18.609 1.00 96.75 90 ILE A C 1
ATOM 686 O O . ILE A 1 90 ? -5.1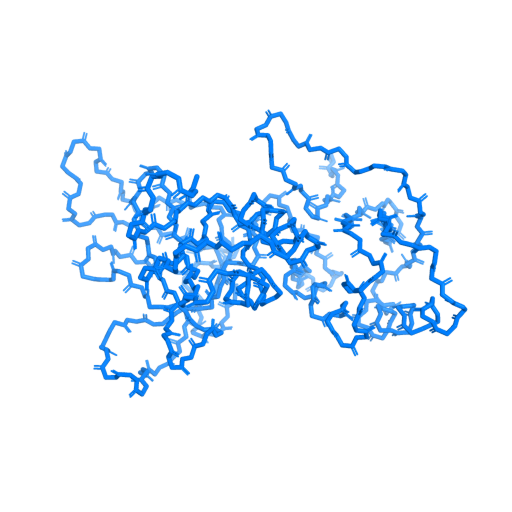25 -1.646 -18.793 1.00 96.75 90 ILE A O 1
ATOM 690 N N . VAL A 1 91 ? -5.210 -3.602 -17.673 1.00 96.69 91 VAL A N 1
ATOM 691 C CA . VAL A 1 91 ? -4.107 -3.323 -16.741 1.00 96.69 91 VAL A CA 1
ATOM 692 C C . VAL A 1 91 ? -2.971 -4.311 -16.983 1.00 96.69 91 VAL A C 1
ATOM 694 O O . VAL A 1 91 ? -3.093 -5.501 -16.673 1.00 96.69 91 VAL A O 1
ATOM 697 N N . GLU A 1 92 ? -1.876 -3.804 -17.539 1.00 97.12 92 GLU A N 1
ATOM 698 C CA . GLU A 1 92 ? -0.612 -4.499 -17.783 1.00 97.12 92 GLU A CA 1
ATOM 699 C C . GLU A 1 92 ? 0.390 -4.205 -16.650 1.00 97.12 92 GLU A C 1
ATOM 701 O O . GLU A 1 92 ? 0.330 -3.155 -16.007 1.00 97.12 92 GLU A O 1
ATOM 706 N N . VAL A 1 93 ? 1.338 -5.122 -16.430 1.00 96.94 93 VAL A N 1
ATOM 707 C CA . VAL A 1 93 ? 2.473 -4.932 -15.513 1.00 96.94 93 VAL A CA 1
ATOM 708 C C . VAL A 1 93 ? 3.753 -5.144 -16.311 1.00 96.94 93 VAL A C 1
ATOM 710 O O . VAL A 1 93 ? 3.984 -6.251 -16.799 1.00 96.94 93 VAL A O 1
ATOM 713 N N . LEU A 1 94 ? 4.557 -4.093 -16.477 1.00 95.81 94 LEU A N 1
ATOM 714 C CA . LEU A 1 94 ? 5.742 -4.112 -17.338 1.00 95.81 94 LEU A CA 1
ATOM 715 C C . LEU A 1 94 ? 7.047 -4.059 -16.538 1.00 95.81 94 LEU A C 1
ATOM 717 O O . LEU A 1 94 ? 7.145 -3.402 -15.500 1.00 95.81 94 LEU A O 1
ATOM 721 N N . GLY A 1 95 ? 8.062 -4.747 -17.049 1.00 90.69 95 GLY A N 1
ATOM 722 C CA . GLY A 1 95 ? 9.425 -4.712 -16.544 1.00 90.69 95 GLY A CA 1
ATOM 723 C C . GLY A 1 95 ? 10.195 -3.480 -17.033 1.00 90.69 95 GLY A C 1
ATOM 724 O O . GLY A 1 95 ? 9.676 -2.672 -17.809 1.00 90.69 95 GLY A O 1
ATOM 725 N N . PRO A 1 96 ? 11.460 -3.320 -16.602 1.00 85.38 96 PRO A N 1
ATOM 726 C CA . PRO A 1 96 ? 12.315 -2.208 -17.029 1.00 85.38 96 PRO A CA 1
ATOM 727 C C . PRO A 1 96 ? 12.575 -2.156 -18.543 1.00 85.38 96 PRO A C 1
ATOM 729 O O . PRO A 1 96 ? 12.806 -1.081 -19.086 1.00 85.38 96 PRO A O 1
ATOM 732 N N . ASP A 1 97 ? 12.522 -3.304 -19.216 1.00 89.56 97 ASP A N 1
ATOM 733 C CA . ASP A 1 97 ? 12.653 -3.459 -20.669 1.00 89.56 97 ASP A CA 1
ATOM 734 C C . ASP A 1 97 ? 11.362 -3.115 -21.439 1.00 89.56 97 ASP A C 1
ATOM 736 O O . ASP A 1 97 ? 11.351 -3.113 -22.669 1.00 89.56 97 ASP A O 1
ATOM 740 N N . GLY A 1 98 ? 10.271 -2.808 -20.728 1.00 91.50 98 GLY A N 1
ATOM 741 C CA . GLY A 1 98 ? 8.957 -2.540 -21.307 1.00 91.50 98 GLY A CA 1
ATOM 742 C C . GLY A 1 98 ? 8.175 -3.796 -21.702 1.00 91.50 98 GLY A C 1
ATOM 743 O O . GLY A 1 98 ? 7.102 -3.667 -22.296 1.00 91.50 98 GLY A O 1
ATOM 744 N N . ALA A 1 99 ? 8.670 -4.994 -21.377 1.00 95.62 99 ALA A N 1
ATOM 745 C CA . ALA A 1 99 ? 7.969 -6.248 -21.624 1.00 95.62 99 ALA A CA 1
ATOM 746 C C . ALA A 1 99 ? 7.067 -6.632 -20.434 1.00 95.62 99 ALA A C 1
ATOM 748 O O . ALA A 1 99 ? 7.381 -6.294 -19.289 1.00 95.62 99 ALA A O 1
ATOM 749 N N . PRO A 1 100 ? 5.944 -7.341 -20.656 1.00 96.12 100 PRO A N 1
ATOM 750 C CA . PRO A 1 100 ? 5.126 -7.863 -19.566 1.00 96.12 100 PRO A CA 1
ATOM 751 C C . PRO A 1 100 ? 5.917 -8.803 -18.653 1.00 96.12 100 PRO A C 1
ATOM 753 O O . PRO A 1 100 ? 6.633 -9.683 -19.131 1.00 96.12 100 PRO A O 1
ATOM 756 N N . VAL A 1 101 ? 5.749 -8.654 -17.339 1.00 94.88 101 VAL A N 1
ATOM 757 C CA . VAL A 1 101 ? 6.365 -9.557 -16.355 1.00 94.88 101 VAL A CA 1
ATOM 758 C C . VAL A 1 101 ? 5.421 -10.704 -15.969 1.00 94.88 101 VAL A C 1
ATOM 760 O O . VAL A 1 101 ? 4.198 -10.554 -16.062 1.00 94.88 101 VAL A O 1
ATOM 763 N N . PRO A 1 102 ? 5.949 -11.853 -15.503 1.00 95.12 102 PRO A N 1
ATOM 764 C CA . PRO A 1 102 ? 5.124 -12.939 -14.979 1.00 95.12 102 PRO A CA 1
ATOM 765 C C . PRO A 1 102 ? 4.242 -12.499 -13.803 1.00 95.12 102 PRO A C 1
ATOM 767 O O . PRO A 1 102 ? 4.618 -11.631 -13.013 1.00 95.12 102 PRO A O 1
ATOM 770 N N . ALA A 1 103 ? 3.091 -13.156 -13.628 1.00 93.75 103 ALA A N 1
ATOM 771 C CA . ALA A 1 103 ? 2.252 -12.943 -12.450 1.00 93.75 103 ALA A CA 1
ATOM 772 C C . ALA A 1 103 ? 3.052 -13.183 -11.152 1.00 93.75 103 ALA A C 1
ATOM 774 O O . ALA A 1 103 ? 3.873 -14.093 -11.069 1.00 93.75 103 ALA A O 1
ATOM 775 N N . GLY A 1 104 ? 2.821 -12.343 -10.147 1.00 92.12 104 GLY A N 1
ATOM 776 C CA . GLY A 1 104 ? 3.575 -12.288 -8.896 1.00 92.12 104 GLY A CA 1
ATOM 777 C C . GLY A 1 104 ? 4.844 -11.434 -8.967 1.00 92.12 104 GLY A C 1
ATOM 778 O O . GLY A 1 104 ? 5.395 -11.095 -7.923 1.00 92.12 104 GLY A O 1
ATOM 779 N N . THR A 1 105 ? 5.289 -11.033 -10.162 1.00 91.31 105 THR A N 1
ATOM 780 C CA . THR A 1 105 ? 6.460 -10.162 -10.326 1.00 91.31 105 THR A CA 1
ATOM 781 C C . THR A 1 105 ? 6.036 -8.697 -10.320 1.00 91.31 105 THR A C 1
ATOM 783 O O . THR A 1 105 ? 5.092 -8.302 -11.003 1.00 91.31 105 THR A O 1
ATOM 786 N N . VAL A 1 106 ? 6.740 -7.887 -9.531 1.00 90.69 106 VAL A N 1
ATOM 787 C CA . VAL A 1 106 ? 6.485 -6.449 -9.410 1.00 90.69 106 VAL A CA 1
ATOM 788 C C . VAL A 1 106 ? 7.021 -5.721 -10.637 1.00 90.69 106 VAL A C 1
ATOM 790 O O . VAL A 1 106 ? 8.192 -5.865 -10.987 1.00 90.69 106 VAL A O 1
ATOM 793 N N . GLY A 1 107 ? 6.175 -4.902 -11.253 1.00 92.19 107 GLY A N 1
ATOM 794 C CA . GLY A 1 107 ? 6.520 -4.050 -12.386 1.00 92.19 107 GLY A CA 1
ATOM 795 C C . GLY A 1 107 ? 5.685 -2.773 -12.398 1.00 92.19 107 GLY A C 1
ATOM 796 O O . GLY A 1 107 ? 4.902 -2.520 -11.481 1.00 92.19 107 GLY A O 1
ATOM 797 N N . GLU A 1 108 ? 5.881 -1.951 -13.422 1.00 94.62 108 GLU A N 1
ATOM 798 C CA . GLU A 1 108 ? 5.138 -0.707 -13.606 1.00 94.62 108 GLU A CA 1
ATOM 799 C C . GLU A 1 108 ? 3.742 -0.988 -14.167 1.00 94.62 108 GLU A C 1
ATOM 801 O O . GLU A 1 108 ? 3.590 -1.743 -15.130 1.00 94.62 108 GLU A O 1
ATOM 806 N N . LEU A 1 109 ? 2.727 -0.347 -13.590 1.00 96.69 109 LEU A N 1
ATOM 807 C CA . LEU A 1 109 ? 1.358 -0.397 -14.080 1.00 96.69 109 LEU A CA 1
ATOM 808 C C . LEU A 1 109 ? 1.204 0.425 -15.360 1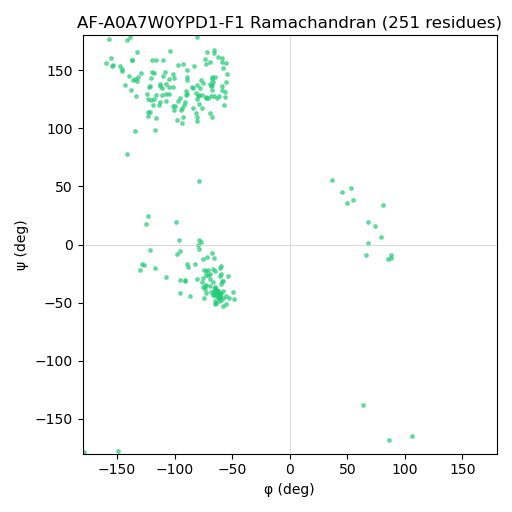.00 96.69 109 LEU A C 1
ATOM 810 O O . LEU A 1 109 ? 1.505 1.622 -15.402 1.00 96.69 109 LEU A O 1
ATOM 814 N N . VAL A 1 110 ? 0.674 -0.228 -16.390 1.00 97.50 110 VAL A N 1
ATOM 815 C CA . VAL A 1 110 ? 0.317 0.394 -17.664 1.00 97.50 110 VAL A CA 1
ATOM 816 C C . VAL A 1 110 ? -1.154 0.136 -17.947 1.00 97.50 110 VAL A C 1
ATOM 818 O O . VAL A 1 110 ? -1.604 -1.009 -17.915 1.00 97.50 110 VAL A O 1
ATOM 821 N N . ILE A 1 111 ? -1.916 1.206 -18.181 1.00 97.31 111 ILE A N 1
ATOM 822 C CA . ILE A 1 111 ? -3.379 1.142 -18.227 1.00 97.31 111 ILE A CA 1
ATOM 823 C C . ILE A 1 111 ? -3.910 1.645 -19.568 1.00 97.31 111 ILE A C 1
ATOM 825 O O . ILE A 1 111 ? -3.493 2.683 -20.082 1.00 97.31 111 ILE A O 1
ATOM 829 N N . THR A 1 112 ? -4.868 0.906 -20.121 1.00 96.88 112 THR A N 1
ATOM 830 C CA . THR A 1 112 ? -5.715 1.348 -21.233 1.00 96.88 112 THR A CA 1
ATOM 831 C C . THR A 1 112 ? -7.162 1.418 -20.765 1.00 96.88 112 THR A C 1
ATOM 833 O O . THR A 1 112 ? -7.677 0.444 -20.218 1.00 96.88 112 THR A O 1
ATOM 836 N N . SER A 1 113 ? -7.839 2.544 -20.994 1.00 94.81 113 SER A N 1
ATOM 837 C CA . SER A 1 113 ? -9.273 2.651 -20.705 1.00 94.81 113 SER A CA 1
ATOM 838 C C . SER A 1 113 ? -10.115 2.101 -21.853 1.00 94.81 113 SER A C 1
ATOM 840 O O . SER A 1 113 ? -9.879 2.437 -23.011 1.00 94.81 113 SER A O 1
ATOM 842 N N . LEU A 1 114 ? -11.138 1.306 -21.529 1.00 94.25 114 LEU A N 1
ATOM 843 C CA . LEU A 1 114 ? -12.108 0.786 -22.500 1.00 94.25 114 LEU A CA 1
ATOM 844 C C . LEU A 1 114 ? -13.382 1.637 -22.596 1.00 94.25 114 LEU A C 1
ATOM 846 O O . LEU A 1 114 ? -14.261 1.349 -23.407 1.00 94.25 114 LEU A O 1
ATOM 850 N N . ARG A 1 115 ? -13.522 2.651 -21.731 1.00 88.06 115 ARG A N 1
ATOM 851 C CA . ARG A 1 115 ? -14.773 3.410 -21.554 1.00 88.06 115 ARG A CA 1
ATOM 852 C C . ARG A 1 115 ? -14.608 4.926 -21.684 1.00 88.06 115 ARG A C 1
ATOM 854 O O . ARG A 1 115 ? -15.606 5.612 -21.881 1.00 88.06 115 ARG A O 1
ATOM 861 N N . LEU A 1 116 ? -13.391 5.462 -21.577 1.00 86.25 116 LEU A N 1
ATOM 862 C CA . LEU A 1 116 ? -13.149 6.905 -21.667 1.00 86.25 116 LEU A CA 1
ATOM 863 C C . LEU A 1 116 ? -13.109 7.369 -23.128 1.00 86.25 116 LEU A C 1
ATOM 865 O O . LEU A 1 116 ? -12.130 7.143 -23.833 1.00 86.25 116 LEU A O 1
ATOM 869 N N . THR A 1 117 ? -14.164 8.056 -23.570 1.00 87.69 117 THR A N 1
ATOM 870 C CA . THR A 1 117 ? -14.273 8.599 -24.936 1.00 87.69 117 THR A CA 1
ATOM 871 C C . THR A 1 117 ? -13.732 10.021 -25.066 1.00 87.69 117 THR A C 1
ATOM 873 O O . THR A 1 117 ? -13.231 10.383 -26.125 1.00 87.69 117 THR A O 1
ATOM 876 N N . SER A 1 118 ? -13.821 10.833 -24.008 1.00 89.81 118 SER A N 1
ATOM 877 C CA . SER A 1 118 ? -13.386 12.240 -24.042 1.00 89.81 118 SER A CA 1
ATOM 878 C C . SER A 1 118 ? -11.864 12.396 -23.979 1.00 89.81 118 SER A C 1
ATOM 880 O O . SER A 1 118 ? -11.319 13.334 -24.549 1.00 89.81 118 SER A O 1
ATOM 882 N N . MET A 1 119 ? -11.181 11.481 -23.287 1.00 90.38 119 MET A N 1
ATOM 883 C CA . MET A 1 119 ? -9.721 11.434 -23.177 1.00 90.38 119 MET A CA 1
ATOM 884 C C . MET A 1 119 ? -9.267 9.966 -23.209 1.00 90.38 119 MET A C 1
ATOM 886 O O . MET A 1 119 ? -9.028 9.374 -22.155 1.00 90.38 119 MET A O 1
ATOM 890 N N . PRO A 1 120 ? -9.220 9.333 -24.396 1.00 89.62 120 PRO A N 1
ATOM 891 C CA . PRO A 1 120 ? -8.825 7.938 -24.508 1.00 89.62 120 PRO A CA 1
ATOM 892 C C . PRO A 1 120 ? -7.338 7.795 -24.183 1.00 89.62 120 PRO A C 1
ATOM 894 O O . PRO A 1 120 ? -6.469 8.266 -24.915 1.00 89.62 120 PRO A O 1
ATOM 897 N N . LEU A 1 121 ? -7.046 7.130 -23.070 1.00 94.75 121 LEU A N 1
ATOM 898 C CA . LEU A 1 121 ? -5.689 6.789 -22.669 1.00 94.75 121 LEU A CA 1
ATOM 899 C C . LEU A 1 121 ? -5.404 5.332 -23.030 1.00 94.75 121 LEU A C 1
ATOM 901 O O . LEU A 1 121 ? -6.080 4.424 -22.540 1.00 94.75 121 LEU A O 1
ATOM 905 N N . ILE A 1 122 ? -4.403 5.127 -23.887 1.00 95.62 122 ILE A N 1
ATOM 906 C CA . ILE A 1 122 ? -3.978 3.816 -24.384 1.00 95.62 122 ILE A CA 1
ATOM 907 C C . ILE A 1 122 ? -2.542 3.570 -23.939 1.00 95.62 122 ILE A C 1
ATOM 909 O O . ILE A 1 122 ? -1.661 4.384 -24.213 1.00 95.62 122 ILE A O 1
ATOM 913 N N . ARG A 1 123 ? -2.324 2.444 -23.252 1.00 96.38 123 ARG A N 1
ATOM 914 C CA . ARG A 1 123 ? -1.044 2.038 -22.652 1.00 96.38 123 ARG A CA 1
ATOM 915 C C . ARG A 1 123 ? -0.353 3.177 -21.895 1.00 96.38 123 ARG A C 1
ATOM 917 O O . ARG A 1 123 ? 0.849 3.406 -22.028 1.00 96.38 123 ARG A O 1
ATOM 924 N N . TYR A 1 124 ? -1.126 3.900 -21.093 1.00 96.06 124 TYR A N 1
ATOM 925 C CA . TYR A 1 124 ? -0.620 4.992 -20.278 1.00 96.06 124 TYR A CA 1
ATOM 926 C C . TYR A 1 124 ? 0.203 4.446 -19.111 1.00 96.06 124 TYR A C 1
ATOM 928 O O . TYR A 1 124 ? -0.267 3.596 -18.351 1.00 96.06 124 TYR A O 1
ATOM 936 N N . ARG A 1 125 ? 1.436 4.937 -18.972 1.00 94.81 125 ARG A N 1
ATOM 937 C CA . ARG A 1 125 ? 2.368 4.539 -17.914 1.00 94.81 125 ARG A CA 1
ATOM 938 C C . ARG A 1 125 ? 2.051 5.296 -16.630 1.00 94.81 125 ARG A C 1
ATOM 940 O O . ARG A 1 125 ? 2.232 6.508 -16.564 1.00 94.81 125 ARG A O 1
ATOM 947 N N . MET A 1 126 ? 1.589 4.580 -15.608 1.00 93.75 126 MET A N 1
ATOM 948 C CA . MET A 1 126 ? 1.171 5.184 -14.337 1.00 93.75 126 MET A CA 1
ATOM 949 C C . MET A 1 126 ? 2.357 5.677 -13.499 1.00 93.75 126 MET A C 1
ATOM 951 O O . MET A 1 126 ? 2.213 6.553 -12.639 1.00 93.75 126 MET A O 1
ATOM 955 N N . GLY A 1 127 ? 3.528 5.064 -13.692 1.00 89.69 127 GLY A N 1
ATOM 956 C CA . GLY A 1 127 ? 4.650 5.175 -12.770 1.00 89.69 127 GLY A CA 1
ATOM 957 C C . GLY A 1 127 ? 4.400 4.506 -11.417 1.00 89.69 127 GLY A C 1
ATOM 958 O O . GLY A 1 127 ? 5.273 4.575 -10.563 1.00 89.69 127 GLY A O 1
ATOM 959 N N . ASP A 1 128 ? 3.251 3.868 -11.192 1.00 91.81 128 ASP A N 1
ATOM 960 C CA . ASP A 1 128 ? 2.945 3.118 -9.972 1.00 91.81 128 ASP A CA 1
ATOM 961 C C . ASP A 1 128 ? 3.391 1.658 -10.128 1.00 91.81 128 ASP A C 1
ATOM 963 O O . ASP A 1 128 ? 3.300 1.088 -11.215 1.00 91.81 128 ASP A O 1
ATOM 967 N N . MET A 1 129 ? 3.885 1.051 -9.049 1.00 91.12 129 MET A N 1
ATOM 968 C CA . MET A 1 129 ? 4.438 -0.305 -9.056 1.00 91.12 129 MET A CA 1
ATOM 969 C C . MET A 1 129 ? 3.494 -1.284 -8.366 1.00 91.12 129 MET A C 1
ATOM 971 O O . MET A 1 129 ? 3.100 -1.055 -7.225 1.00 91.12 129 MET A O 1
ATOM 975 N N . ALA A 1 130 ? 3.173 -2.404 -9.003 1.00 94.06 130 ALA A N 1
ATOM 976 C CA . ALA A 1 130 ? 2.425 -3.496 -8.379 1.00 94.06 130 ALA A CA 1
ATOM 977 C C . ALA A 1 130 ? 2.692 -4.819 -9.108 1.00 94.06 130 ALA A C 1
ATOM 979 O O . ALA A 1 130 ? 3.408 -4.854 -10.108 1.00 94.06 130 ALA A O 1
ATOM 980 N N . ALA A 1 131 ? 2.119 -5.915 -8.613 1.00 94.25 131 ALA A N 1
ATOM 981 C CA . ALA A 1 131 ? 2.137 -7.201 -9.299 1.00 94.25 131 ALA A CA 1
ATOM 982 C C . ALA A 1 131 ? 0.711 -7.685 -9.568 1.00 94.25 131 ALA A C 1
ATOM 984 O O . ALA A 1 131 ? -0.143 -7.647 -8.681 1.00 94.25 131 ALA A O 1
ATOM 985 N N . ARG A 1 132 ? 0.463 -8.202 -10.774 1.00 95.50 132 ARG A N 1
ATOM 986 C CA . ARG A 1 132 ? -0.725 -9.019 -11.054 1.00 95.50 132 ARG A CA 1
ATOM 987 C C . ARG A 1 132 ? -0.578 -10.352 -10.334 1.00 95.50 132 ARG A C 1
ATOM 989 O O . ARG A 1 132 ? 0.499 -10.935 -10.363 1.00 95.50 132 ARG A O 1
ATOM 996 N N . LEU A 1 133 ? -1.640 -10.849 -9.719 1.00 94.88 133 LEU A N 1
ATOM 997 C CA . LEU A 1 133 ? -1.631 -12.112 -8.985 1.00 94.88 133 LEU A CA 1
ATOM 998 C C . LEU A 1 133 ? -2.335 -13.212 -9.791 1.00 94.88 133 LEU A C 1
ATOM 1000 O O . LEU A 1 133 ? -3.338 -12.932 -10.453 1.00 94.88 133 LEU A O 1
ATOM 1004 N N . PRO A 1 134 ? -1.833 -14.459 -9.752 1.00 92.56 134 PRO A N 1
ATOM 1005 C CA . PRO A 1 134 ? -2.518 -15.582 -10.373 1.00 92.56 134 PRO A CA 1
ATOM 1006 C C . PRO A 1 134 ? -3.755 -16.003 -9.564 1.00 92.56 134 PRO A C 1
ATOM 1008 O O . PRO A 1 134 ? -3.856 -15.757 -8.360 1.00 92.56 134 PRO A O 1
ATOM 1011 N N . GLY A 1 135 ? -4.666 -16.716 -10.228 1.00 89.81 135 GLY A N 1
ATOM 1012 C CA . GLY A 1 135 ? -5.813 -17.368 -9.596 1.00 89.81 135 GLY A CA 1
ATOM 1013 C C . GLY A 1 135 ? -7.048 -16.481 -9.429 1.00 89.81 135 GLY A C 1
ATOM 1014 O O . GLY A 1 135 ? -7.161 -15.402 -10.005 1.00 89.81 135 GLY A O 1
ATOM 1015 N N . THR A 1 136 ? -8.002 -16.985 -8.650 1.00 90.81 136 THR A N 1
ATOM 1016 C CA . THR A 1 136 ? -9.289 -16.341 -8.357 1.00 90.81 136 THR A CA 1
ATOM 1017 C C . THR A 1 136 ? -9.436 -16.099 -6.862 1.00 90.81 136 THR A C 1
ATOM 1019 O O . THR A 1 136 ? -8.792 -16.761 -6.048 1.00 90.81 136 THR A O 1
ATOM 1022 N N . CYS A 1 137 ? -10.309 -15.172 -6.478 1.00 92.62 137 CYS A N 1
ATOM 1023 C CA . CYS A 1 137 ? -10.628 -14.956 -5.072 1.00 92.62 137 CYS A CA 1
ATOM 1024 C C . CYS A 1 137 ? -11.790 -15.848 -4.623 1.00 92.62 137 CYS A C 1
ATOM 1026 O O . CYS A 1 137 ? -12.783 -15.997 -5.334 1.00 92.62 137 CYS A O 1
ATOM 1028 N N . GLU A 1 138 ? -11.708 -16.361 -3.398 1.00 93.19 138 GLU A N 1
ATOM 1029 C CA . GLU A 1 138 ? -12.771 -17.140 -2.751 1.00 93.19 138 GLU A CA 1
ATOM 1030 C C . GLU A 1 138 ? -14.043 -16.326 -2.455 1.00 93.19 138 GLU A C 1
ATOM 1032 O O . GLU A 1 138 ? -15.095 -16.899 -2.196 1.00 93.19 138 GLU A O 1
ATOM 1037 N N . CYS A 1 139 ? -13.996 -14.993 -2.585 1.00 93.00 139 CYS A N 1
ATOM 1038 C CA . CYS A 1 139 ? -15.196 -14.154 -2.514 1.00 93.00 139 CYS A CA 1
ATOM 1039 C C . CYS A 1 139 ? -16.166 -14.352 -3.697 1.00 93.00 139 CYS A C 1
ATOM 1041 O O . CYS A 1 139 ? -17.241 -13.756 -3.712 1.00 93.00 139 CYS A O 1
ATOM 1043 N N . GLY A 1 140 ? -15.776 -15.129 -4.714 1.00 91.69 140 GLY A N 1
ATOM 1044 C CA . GLY A 1 140 ? -16.601 -15.457 -5.879 1.00 91.69 140 GLY A CA 1
ATOM 1045 C C . GLY A 1 140 ? -16.514 -14.459 -7.037 1.00 91.69 140 GLY A C 1
ATOM 1046 O O . GLY A 1 140 ? -16.998 -14.754 -8.132 1.00 91.69 140 GLY A O 1
ATOM 10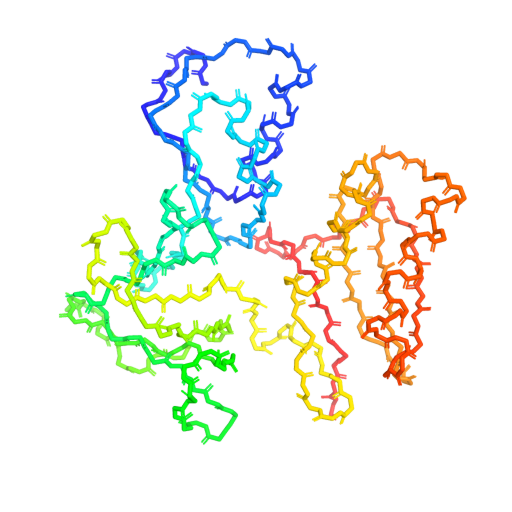47 N N . ARG A 1 141 ? -15.864 -13.300 -6.853 1.00 91.50 141 ARG A N 1
ATOM 1048 C CA . ARG A 1 141 ? -15.581 -12.366 -7.956 1.00 91.50 141 ARG A CA 1
ATOM 1049 C C . ARG A 1 141 ? -14.551 -12.966 -8.915 1.00 91.50 141 ARG A C 1
ATOM 1051 O O . ARG A 1 141 ? -13.525 -13.488 -8.485 1.00 91.50 141 ARG A O 1
ATOM 1058 N N . ARG A 1 142 ? -14.812 -12.824 -10.218 1.00 91.50 142 ARG A N 1
ATOM 1059 C CA . ARG A 1 142 ? -13.954 -13.329 -11.309 1.00 91.50 142 ARG A CA 1
ATOM 1060 C C . ARG A 1 142 ? -12.991 -12.289 -11.890 1.00 91.50 142 ARG A C 1
ATOM 1062 O O . ARG A 1 142 ? -12.296 -12.591 -12.850 1.00 91.50 142 ARG A O 1
ATOM 1069 N N . LEU A 1 143 ? -12.972 -11.092 -11.311 1.00 94.81 143 LEU A N 1
ATOM 1070 C CA . LEU A 1 143 ? -12.043 -10.026 -11.674 1.00 94.81 143 LEU A CA 1
ATOM 1071 C C . LEU A 1 143 ? -10.609 -10.436 -11.338 1.00 94.81 143 LEU A C 1
ATOM 1073 O O . LEU A 1 143 ? -10.386 -11.085 -10.305 1.00 94.81 143 LEU A O 1
ATOM 1077 N N . ALA A 1 144 ? -9.648 -10.028 -12.166 1.00 95.56 144 ALA A N 1
ATOM 1078 C CA . ALA A 1 144 ? -8.242 -10.279 -11.894 1.00 95.56 144 ALA A CA 1
ATOM 1079 C C . ALA A 1 144 ? -7.797 -9.670 -10.559 1.00 95.56 144 ALA A C 1
ATOM 1081 O O . ALA A 1 144 ? -8.387 -8.726 -10.029 1.00 95.56 144 ALA A O 1
ATOM 1082 N N . LEU A 1 145 ? -6.720 -10.231 -10.020 1.00 96.12 145 LEU A N 1
ATOM 1083 C CA . LEU A 1 145 ? -6.150 -9.822 -8.749 1.00 96.12 145 LEU A CA 1
ATOM 1084 C C . LEU A 1 145 ? -4.836 -9.079 -8.961 1.00 96.12 145 LEU A C 1
ATOM 1086 O O . LEU A 1 145 ? -4.063 -9.387 -9.872 1.00 96.12 145 LEU A O 1
ATOM 1090 N N . MET A 1 146 ? -4.555 -8.138 -8.072 1.00 95.62 146 MET A N 1
ATOM 1091 C CA . MET A 1 146 ? -3.251 -7.500 -7.952 1.00 95.62 146 MET A CA 1
ATOM 1092 C C . MET A 1 146 ? -2.855 -7.350 -6.485 1.00 95.62 146 MET A C 1
ATOM 1094 O O . MET A 1 146 ? -3.704 -7.360 -5.591 1.00 95.62 146 MET A O 1
ATOM 1098 N N . THR A 1 147 ? -1.558 -7.194 -6.235 1.00 93.06 147 THR A N 1
ATOM 1099 C CA . THR A 1 147 ? -1.077 -6.699 -4.942 1.00 93.06 147 THR A CA 1
ATOM 1100 C C . THR A 1 147 ? -1.531 -5.259 -4.741 1.00 93.06 147 THR A C 1
ATOM 1102 O O . THR A 1 147 ? -1.841 -4.554 -5.702 1.00 93.06 147 THR A O 1
ATOM 1105 N N . ARG A 1 148 ? -1.453 -4.766 -3.506 1.00 90.50 148 ARG A N 1
ATOM 1106 C CA . ARG A 1 148 ? -1.473 -3.320 -3.252 1.00 90.50 148 ARG A CA 1
ATOM 1107 C C . ARG A 1 148 ? -0.360 -2.620 -4.039 1.00 90.50 148 ARG A C 1
ATOM 1109 O O . ARG A 1 148 ? 0.644 -3.245 -4.410 1.00 90.50 148 ARG A O 1
ATOM 1116 N N . VAL A 1 149 ? -0.547 -1.329 -4.293 1.00 89.19 149 VAL A N 1
ATOM 1117 C CA . VAL A 1 149 ? 0.471 -0.490 -4.935 1.00 89.19 149 VAL A CA 1
ATOM 1118 C C . VAL A 1 149 ? 1.673 -0.369 -3.999 1.00 89.19 149 VAL A C 1
ATOM 1120 O O . VAL A 1 149 ? 1.532 -0.018 -2.834 1.00 89.19 149 VAL A O 1
ATOM 1123 N N . GLN A 1 150 ? 2.864 -0.664 -4.512 1.00 81.50 150 GLN A N 1
ATOM 1124 C CA . GLN A 1 150 ? 4.113 -0.762 -3.751 1.00 81.50 150 GLN A CA 1
ATOM 1125 C C . GLN A 1 150 ? 4.977 0.505 -3.829 1.00 81.50 150 GLN A C 1
ATOM 1127 O O . GLN A 1 150 ? 6.182 0.470 -3.578 1.00 81.50 150 GLN A O 1
ATOM 1132 N N . GLY A 1 151 ? 4.368 1.630 -4.197 1.00 79.38 151 GLY A N 1
ATOM 1133 C CA . GLY A 1 151 ? 5.038 2.905 -4.434 1.00 79.38 151 GLY A CA 1
ATOM 1134 C C . GLY A 1 151 ? 5.129 3.251 -5.918 1.00 79.38 151 GLY A C 1
ATOM 1135 O O . GLY A 1 151 ? 4.434 2.669 -6.751 1.00 79.38 151 GLY A O 1
ATOM 1136 N N . ARG A 1 152 ? 5.983 4.227 -6.244 1.00 78.19 152 ARG A N 1
ATOM 1137 C CA . ARG A 1 152 ? 6.157 4.749 -7.609 1.00 78.19 152 ARG A CA 1
ATOM 1138 C C . ARG A 1 152 ? 7.570 4.516 -8.113 1.00 78.19 152 ARG A C 1
ATOM 1140 O O . ARG A 1 152 ? 8.497 4.635 -7.320 1.00 78.19 152 ARG A O 1
ATOM 1147 N N . THR A 1 153 ? 7.748 4.294 -9.413 1.00 71.12 153 THR A N 1
ATOM 1148 C CA . THR A 1 153 ? 9.043 4.123 -10.099 1.00 71.12 153 THR A CA 1
ATOM 1149 C C . THR A 1 153 ? 10.047 5.221 -9.740 1.00 71.12 153 THR A C 1
ATOM 1151 O O . THR A 1 153 ? 11.211 4.923 -9.486 1.00 71.12 153 THR A O 1
ATOM 1154 N N . ALA A 1 154 ? 9.587 6.472 -9.641 1.00 65.75 154 ALA A N 1
ATOM 1155 C CA . ALA A 1 154 ? 10.398 7.638 -9.276 1.00 65.75 154 ALA A CA 1
ATOM 1156 C C . ALA A 1 154 ? 10.830 7.687 -7.795 1.00 65.75 154 ALA A C 1
ATOM 1158 O O . ALA A 1 154 ? 11.654 8.516 -7.415 1.00 65.75 154 ALA A O 1
ATOM 1159 N N . HIS A 1 155 ? 10.268 6.830 -6.942 1.00 75.00 155 HIS A N 1
ATOM 1160 C CA . HIS A 1 155 ? 10.506 6.807 -5.497 1.00 75.00 155 HIS A CA 1
ATOM 1161 C C . HIS A 1 155 ? 11.022 5.439 -5.027 1.00 75.00 155 HIS A C 1
ATOM 1163 O O . HIS A 1 155 ? 10.845 5.076 -3.871 1.00 75.00 155 HIS A O 1
ATOM 1169 N N . VAL A 1 156 ? 11.644 4.659 -5.916 1.00 78.00 156 VAL A N 1
ATOM 1170 C CA . VAL A 1 156 ? 12.223 3.354 -5.573 1.00 78.00 156 VAL A CA 1
ATOM 1171 C C . VAL A 1 156 ? 13.707 3.503 -5.269 1.00 78.00 156 VAL A C 1
ATOM 1173 O O . VAL A 1 156 ? 14.475 3.963 -6.111 1.00 78.00 156 VAL A O 1
ATOM 1176 N N . ILE A 1 157 ? 14.120 3.025 -4.098 1.00 87.44 157 ILE A N 1
ATOM 1177 C CA . ILE A 1 157 ? 15.528 2.746 -3.799 1.00 87.44 157 ILE A CA 1
ATOM 1178 C C . ILE A 1 157 ? 15.830 1.342 -4.325 1.00 87.44 157 ILE A C 1
ATOM 1180 O O . ILE A 1 157 ? 15.028 0.428 -4.138 1.00 87.44 157 ILE A O 1
ATOM 1184 N N . ARG A 1 158 ? 16.960 1.137 -5.004 1.00 88.62 158 ARG A N 1
ATOM 1185 C CA . ARG A 1 158 ? 17.325 -0.178 -5.558 1.00 88.62 158 ARG A CA 1
ATOM 1186 C C . ARG A 1 158 ? 18.509 -0.771 -4.819 1.00 88.62 158 ARG A C 1
ATOM 1188 O O . ARG A 1 158 ? 19.510 -0.092 -4.618 1.00 88.62 158 ARG A O 1
ATOM 1195 N N . ARG A 1 159 ? 18.401 -2.055 -4.479 1.00 90.62 159 ARG A N 1
ATOM 1196 C CA . ARG A 1 159 ? 19.521 -2.869 -3.998 1.00 90.62 159 ARG A CA 1
ATOM 1197 C C . ARG A 1 159 ? 20.639 -2.916 -5.053 1.00 90.62 159 ARG A C 1
ATOM 1199 O O . ARG A 1 159 ? 20.360 -2.707 -6.239 1.00 90.62 159 ARG A O 1
ATOM 1206 N N . PRO A 1 160 ? 21.882 -3.256 -4.672 1.00 87.25 160 PRO A N 1
ATOM 1207 C CA . PRO A 1 160 ? 23.001 -3.382 -5.612 1.00 87.25 160 PRO A CA 1
ATOM 1208 C C . PRO A 1 160 ? 22.740 -4.401 -6.730 1.00 87.25 160 PRO A C 1
ATOM 1210 O O . PRO A 1 160 ? 23.175 -4.209 -7.860 1.00 87.25 160 PRO A O 1
ATOM 1213 N N . ASN A 1 161 ? 21.959 -5.444 -6.437 1.00 84.94 161 ASN A N 1
ATOM 1214 C CA . ASN A 1 161 ? 21.515 -6.447 -7.409 1.00 84.94 161 ASN A CA 1
ATOM 1215 C C . ASN A 1 161 ? 20.335 -5.991 -8.302 1.00 84.94 161 ASN A C 1
ATOM 1217 O O . ASN A 1 161 ? 19.808 -6.787 -9.074 1.00 84.94 161 ASN A O 1
ATOM 1221 N N . GLY A 1 162 ? 19.883 -4.739 -8.181 1.00 84.25 162 GLY A N 1
ATOM 1222 C CA . GLY A 1 162 ? 18.801 -4.149 -8.973 1.00 84.25 162 GLY A CA 1
ATOM 1223 C C . GLY A 1 162 ? 17.386 -4.349 -8.416 1.00 84.25 162 GLY A C 1
ATOM 1224 O O . GLY A 1 162 ? 16.457 -3.675 -8.882 1.00 84.25 162 GLY A O 1
ATOM 1225 N N . ALA A 1 163 ? 17.203 -5.212 -7.410 1.00 84.19 163 ALA A N 1
ATOM 1226 C CA . ALA A 1 163 ? 15.894 -5.464 -6.815 1.00 84.19 163 ALA A CA 1
ATOM 1227 C C . ALA A 1 163 ? 15.357 -4.220 -6.070 1.00 84.19 163 ALA A C 1
ATOM 1229 O O . ALA A 1 163 ? 16.122 -3.518 -5.398 1.00 84.19 163 ALA A O 1
ATOM 1230 N N . PRO A 1 164 ? 14.052 -3.913 -6.179 1.00 83.38 164 PRO A N 1
ATOM 1231 C CA . PRO A 1 164 ? 13.477 -2.719 -5.571 1.00 83.38 164 PRO A CA 1
ATOM 1232 C C . PRO A 1 164 ? 13.314 -2.871 -4.051 1.00 83.38 164 PRO A C 1
ATOM 1234 O O . PRO A 1 164 ? 12.868 -3.904 -3.554 1.00 83.38 164 PRO A O 1
ATOM 1237 N N . ILE A 1 165 ? 13.622 -1.807 -3.313 1.00 88.31 165 ILE A N 1
ATOM 1238 C CA . ILE A 1 165 ? 13.158 -1.571 -1.945 1.00 88.31 165 ILE A CA 1
ATOM 1239 C C . ILE A 1 165 ? 11.893 -0.727 -2.060 1.00 88.31 165 ILE A C 1
ATOM 1241 O O . ILE A 1 165 ? 11.923 0.387 -2.583 1.00 88.31 165 ILE A O 1
ATOM 1245 N N . THR A 1 166 ? 10.779 -1.286 -1.602 1.00 84.50 166 THR A N 1
ATOM 1246 C CA . THR A 1 166 ? 9.444 -0.690 -1.703 1.00 84.50 166 THR A CA 1
ATOM 1247 C C . THR A 1 166 ? 8.938 -0.259 -0.331 1.00 84.50 166 THR A C 1
ATOM 1249 O O . THR A 1 166 ? 9.404 -0.756 0.698 1.00 84.50 166 THR A O 1
ATOM 1252 N N . THR A 1 167 ? 7.979 0.668 -0.288 1.00 84.31 167 THR A N 1
ATOM 1253 C CA . THR A 1 167 ? 7.413 1.099 0.996 1.00 84.31 167 THR A CA 1
ATOM 1254 C C . THR A 1 167 ? 6.766 -0.054 1.769 1.00 84.31 167 THR A C 1
ATOM 1256 O O . THR A 1 167 ? 7.089 -0.172 2.952 1.00 84.31 167 THR A O 1
ATOM 1259 N N . PRO A 1 168 ? 6.004 -0.981 1.140 1.00 81.31 168 PRO A N 1
ATOM 1260 C CA . PRO A 1 168 ? 5.444 -2.131 1.848 1.00 81.31 168 PRO A CA 1
ATOM 1261 C C . PRO A 1 168 ? 6.495 -3.034 2.491 1.00 81.31 168 PRO A C 1
ATOM 1263 O O . PRO A 1 168 ? 6.254 -3.561 3.576 1.00 81.31 168 PRO A O 1
ATOM 1266 N N . LEU A 1 169 ? 7.679 -3.189 1.877 1.00 87.00 169 LEU A N 1
ATOM 1267 C CA . LEU A 1 169 ? 8.784 -3.905 2.516 1.00 87.00 169 LEU A CA 1
ATOM 1268 C C . LEU A 1 169 ? 9.133 -3.231 3.845 1.00 87.00 169 LEU A C 1
ATOM 1270 O O . LEU A 1 169 ? 9.115 -3.892 4.878 1.00 87.00 169 LEU A O 1
ATOM 1274 N N . ILE A 1 170 ? 9.382 -1.919 3.837 1.00 90.94 170 ILE A N 1
ATOM 1275 C CA . ILE A 1 170 ? 9.713 -1.168 5.055 1.00 90.94 170 ILE A CA 1
ATOM 1276 C C . ILE A 1 170 ? 8.568 -1.227 6.070 1.00 90.94 170 ILE A C 1
ATOM 1278 O O . ILE A 1 170 ? 8.806 -1.540 7.234 1.00 90.94 170 ILE A O 1
ATOM 1282 N N . THR A 1 171 ? 7.324 -1.007 5.639 1.00 86.69 171 THR A N 1
ATOM 1283 C CA . THR A 1 171 ? 6.149 -1.092 6.514 1.00 86.69 171 THR A CA 1
ATOM 1284 C C . THR A 1 171 ? 6.039 -2.470 7.167 1.00 86.69 171 THR A C 1
ATOM 1286 O O . THR A 1 171 ? 5.774 -2.548 8.364 1.00 86.69 171 THR A O 1
ATOM 1289 N N . SER A 1 172 ? 6.326 -3.557 6.441 1.00 86.81 172 SER A N 1
ATOM 1290 C CA . SER A 1 172 ? 6.311 -4.912 7.006 1.00 86.81 172 SER A CA 1
ATOM 1291 C C . SER A 1 172 ? 7.383 -5.121 8.085 1.00 86.81 172 SER A C 1
ATOM 1293 O O . SER A 1 172 ? 7.111 -5.757 9.102 1.00 86.81 172 SER A O 1
ATOM 1295 N N . LEU A 1 173 ? 8.580 -4.542 7.921 1.00 92.06 173 LEU A N 1
ATOM 1296 C CA . LEU A 1 173 ? 9.656 -4.616 8.920 1.00 92.06 173 LEU A CA 1
ATOM 1297 C C . LEU A 1 173 ? 9.275 -3.898 10.218 1.00 92.06 173 LEU A C 1
ATOM 1299 O O . LEU A 1 173 ? 9.612 -4.372 11.302 1.00 92.06 173 LEU A O 1
ATOM 1303 N N . PHE A 1 174 ? 8.552 -2.783 10.097 1.00 92.19 174 PHE A N 1
ATOM 1304 C CA . PHE A 1 174 ? 8.017 -2.009 11.216 1.00 92.19 174 PHE A CA 1
ATOM 1305 C C . PHE A 1 174 ? 6.828 -2.722 11.873 1.00 92.19 174 PHE A C 1
ATOM 1307 O O . PHE A 1 174 ? 6.705 -2.712 13.096 1.00 92.19 174 PHE A O 1
ATOM 1314 N N . GLY A 1 175 ? 5.972 -3.371 11.080 1.00 87.31 175 GLY A N 1
ATOM 1315 C CA . GLY A 1 175 ? 4.835 -4.152 11.570 1.00 87.31 175 GLY A CA 1
ATOM 1316 C C . GLY A 1 175 ? 5.254 -5.335 12.444 1.00 87.31 175 GLY A C 1
ATOM 1317 O O . GLY A 1 175 ? 4.655 -5.551 13.486 1.00 87.31 175 GLY A O 1
ATOM 1318 N N . ARG A 1 176 ? 6.339 -6.041 12.091 1.00 89.44 176 ARG A N 1
ATOM 1319 C CA . ARG A 1 176 ? 6.865 -7.203 12.847 1.00 89.44 176 ARG A CA 1
ATOM 1320 C C . ARG A 1 176 ? 7.268 -6.918 14.295 1.00 89.44 176 ARG A C 1
ATOM 1322 O O . ARG A 1 176 ? 7.465 -7.857 15.057 1.00 89.44 176 ARG A O 1
ATOM 1329 N N . ILE A 1 177 ? 7.473 -5.651 14.634 1.00 93.06 177 ILE A N 1
ATOM 1330 C CA . ILE A 1 177 ? 7.945 -5.211 15.952 1.00 93.06 177 ILE A CA 1
ATOM 1331 C C . ILE A 1 177 ? 7.003 -4.180 16.582 1.00 93.06 177 ILE A C 1
ATOM 1333 O O . ILE A 1 177 ? 7.428 -3.402 17.437 1.00 93.06 177 ILE A O 1
ATOM 1337 N N . ASP A 1 178 ? 5.768 -4.098 16.079 1.00 91.44 178 ASP A N 1
ATOM 1338 C CA . ASP A 1 178 ? 4.754 -3.143 16.526 1.00 91.44 178 ASP A CA 1
ATOM 1339 C C . ASP A 1 178 ? 5.272 -1.696 16.580 1.00 91.44 178 ASP A C 1
ATOM 1341 O O . ASP A 1 178 ? 4.901 -0.886 17.433 1.00 91.44 178 ASP A O 1
ATOM 1345 N N . ALA A 1 179 ? 6.149 -1.331 15.632 1.00 93.19 179 ALA A N 1
ATOM 1346 C CA . ALA A 1 179 ? 6.793 -0.020 15.627 1.00 93.19 179 ALA A CA 1
ATOM 1347 C C . ALA A 1 179 ? 5.777 1.121 15.549 1.00 93.19 179 ALA A C 1
ATOM 1349 O O . ALA A 1 179 ? 6.040 2.221 16.022 1.00 93.19 179 ALA A O 1
ATOM 1350 N N . HIS A 1 180 ? 4.598 0.857 14.991 1.00 88.06 180 HIS A N 1
ATOM 1351 C CA . HIS A 1 180 ? 3.507 1.812 14.862 1.00 88.06 180 HIS A CA 1
ATOM 1352 C C . HIS A 1 180 ? 2.977 2.356 16.204 1.00 88.06 180 HIS A C 1
ATOM 1354 O O . HIS A 1 180 ? 2.352 3.419 16.230 1.00 88.06 180 HIS A O 1
ATOM 1360 N N . GLU A 1 181 ? 3.219 1.662 17.320 1.00 89.69 181 GLU A N 1
ATOM 1361 C CA . GLU A 1 181 ? 2.837 2.141 18.652 1.00 89.69 181 GLU A CA 1
ATOM 1362 C C . GLU A 1 181 ? 3.657 3.351 19.113 1.00 89.69 181 GLU A C 1
ATOM 1364 O O . GLU A 1 181 ? 3.214 4.133 19.959 1.00 89.69 181 GLU A O 1
ATOM 1369 N N . TRP A 1 182 ? 4.873 3.504 18.590 1.00 94.12 182 TRP A N 1
ATOM 1370 C CA . TRP A 1 182 ? 5.815 4.527 19.039 1.00 94.12 182 TRP A CA 1
ATOM 1371 C C . TRP A 1 182 ? 6.410 5.350 17.897 1.00 94.12 182 TRP A C 1
ATOM 1373 O O . TRP A 1 182 ? 6.781 6.496 18.123 1.00 94.12 182 TRP A O 1
ATOM 1383 N N . VAL A 1 183 ? 6.414 4.853 16.663 1.00 94.00 183 VAL A N 1
ATOM 1384 C CA . VAL A 1 183 ? 6.717 5.610 15.446 1.00 94.00 183 VAL A CA 1
ATOM 1385 C C . VAL A 1 183 ? 5.420 6.177 14.878 1.00 94.00 183 VAL A C 1
ATOM 1387 O O . VAL A 1 183 ? 4.481 5.449 14.567 1.00 94.00 183 VAL A O 1
ATOM 1390 N N . ARG A 1 184 ? 5.364 7.500 14.721 1.00 89.44 184 ARG A N 1
ATOM 1391 C CA . ARG A 1 184 ? 4.231 8.196 14.105 1.00 89.44 184 ARG A CA 1
ATOM 1392 C C . ARG A 1 184 ? 4.366 8.263 12.589 1.00 89.44 184 ARG A C 1
ATOM 1394 O O . ARG A 1 184 ? 3.383 8.069 11.885 1.00 89.44 184 ARG A O 1
ATOM 1401 N N . ARG A 1 185 ? 5.561 8.596 12.094 1.00 90.25 185 ARG A N 1
ATOM 1402 C CA . ARG A 1 185 ? 5.895 8.681 10.664 1.00 90.25 185 ARG A CA 1
ATOM 1403 C C . ARG A 1 185 ? 7.350 8.280 10.456 1.00 90.25 185 ARG A C 1
ATOM 1405 O O . ARG A 1 185 ? 8.173 8.472 11.350 1.00 90.25 185 ARG A O 1
ATOM 1412 N N . TYR A 1 186 ? 7.661 7.789 9.262 1.00 93.88 186 TYR A N 1
ATOM 1413 C CA . TYR A 1 186 ? 9.034 7.536 8.846 1.00 93.88 186 TYR A CA 1
ATOM 1414 C C . TYR A 1 186 ? 9.283 8.005 7.410 1.00 93.88 186 TYR A C 1
ATOM 1416 O O . TYR A 1 186 ? 8.352 8.144 6.616 1.00 93.88 186 TYR A O 1
ATOM 1424 N N . GLN A 1 187 ? 10.555 8.223 7.089 1.00 93.44 187 GLN A N 1
ATOM 1425 C CA . GLN A 1 187 ? 11.057 8.407 5.731 1.00 93.44 187 GLN A CA 1
ATOM 1426 C C . GLN A 1 187 ? 12.432 7.750 5.627 1.00 93.44 187 GLN A C 1
ATOM 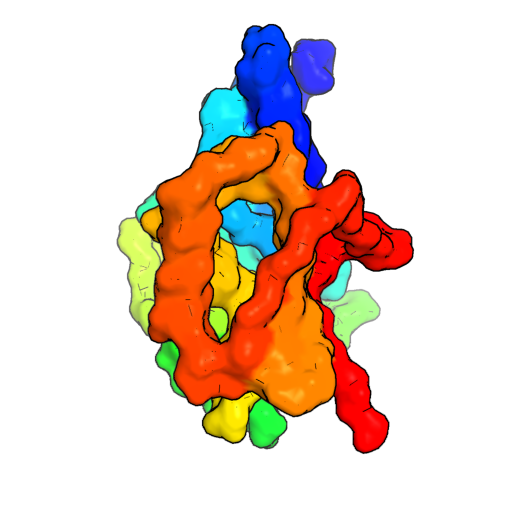1428 O O . GLN A 1 187 ? 13.259 7.894 6.522 1.00 93.44 187 GLN A O 1
ATOM 1433 N N . VAL A 1 188 ? 12.684 7.044 4.532 1.00 95.31 188 VAL A N 1
ATOM 1434 C CA . VAL A 1 188 ? 13.974 6.425 4.227 1.00 95.31 188 VAL A CA 1
ATOM 1435 C C . VAL A 1 188 ? 14.632 7.216 3.110 1.00 95.31 188 VAL A C 1
ATOM 1437 O O . VAL A 1 188 ? 14.044 7.387 2.041 1.00 95.31 188 VAL A O 1
ATOM 1440 N N . ARG A 1 189 ? 15.845 7.704 3.355 1.00 94.44 189 ARG A N 1
ATOM 1441 C CA . ARG A 1 189 ? 16.656 8.424 2.371 1.00 94.44 189 ARG A CA 1
ATOM 1442 C C . ARG A 1 189 ? 17.855 7.579 1.974 1.00 94.44 189 ARG A C 1
ATOM 1444 O O . ARG A 1 189 ? 18.581 7.108 2.846 1.00 94.44 189 ARG A O 1
ATOM 1451 N N . GLU A 1 190 ? 18.060 7.399 0.676 1.00 95.06 190 GLU A N 1
ATOM 1452 C CA . GLU A 1 190 ? 19.311 6.859 0.146 1.00 95.06 190 GLU A CA 1
ATOM 1453 C C . GLU A 1 190 ? 20.365 7.972 0.125 1.00 95.06 190 GLU A C 1
ATOM 1455 O O . GLU A 1 190 ? 20.136 9.068 -0.386 1.00 95.06 190 GLU A O 1
ATOM 1460 N N . GLU A 1 191 ? 21.526 7.683 0.699 1.00 94.25 191 GLU A N 1
ATOM 1461 C CA . GLU A 1 191 ? 22.683 8.569 0.767 1.00 94.25 191 GLU A CA 1
ATOM 1462 C C . GLU A 1 191 ? 23.863 7.961 -0.012 1.00 94.25 191 GLU A C 1
ATOM 1464 O O . GLU A 1 191 ? 23.917 6.740 -0.217 1.00 94.25 191 GLU A O 1
ATOM 1469 N N . PRO A 1 192 ? 24.848 8.779 -0.436 1.00 92.44 192 PRO A N 1
ATOM 1470 C CA . PRO A 1 192 ? 26.062 8.268 -1.062 1.00 92.44 192 PRO A CA 1
ATOM 1471 C C . PRO A 1 192 ? 26.771 7.215 -0.199 1.00 92.44 192 PRO A C 1
ATOM 1473 O O . PRO A 1 192 ? 26.789 7.302 1.030 1.00 92.44 192 PRO A O 1
ATOM 1476 N N . GLY A 1 193 ? 27.404 6.242 -0.860 1.00 90.50 193 GLY A N 1
ATOM 1477 C CA . GLY A 1 193 ? 28.136 5.165 -0.185 1.00 90.50 193 GLY A CA 1
ATOM 1478 C C . GLY A 1 193 ? 27.248 4.029 0.329 1.00 90.50 193 GLY A C 1
ATOM 1479 O O . GLY A 1 193 ? 27.557 3.461 1.370 1.00 90.50 193 GLY A O 1
ATOM 1480 N N . GLN A 1 194 ? 26.155 3.714 -0.382 1.00 92.69 194 GLN A N 1
ATOM 1481 C CA . GLN A 1 194 ? 25.219 2.632 -0.036 1.00 92.69 194 GLN A CA 1
ATOM 1482 C C . GLN A 1 194 ? 24.702 2.757 1.399 1.00 92.69 194 GLN A C 1
ATOM 1484 O O . GLN A 1 194 ? 24.702 1.798 2.167 1.00 92.69 194 GLN A O 1
ATOM 1489 N N . ARG A 1 195 ? 24.255 3.958 1.771 1.00 95.19 195 ARG A N 1
ATOM 1490 C CA . ARG A 1 195 ? 23.704 4.218 3.098 1.00 95.19 195 ARG A CA 1
ATOM 1491 C C . ARG A 1 195 ? 22.219 4.531 3.014 1.00 95.19 195 ARG A C 1
ATOM 1493 O O . ARG A 1 195 ? 21.786 5.267 2.133 1.00 95.19 195 ARG A O 1
ATOM 1500 N N . LEU A 1 196 ? 21.449 3.985 3.948 1.00 96.88 196 LEU A N 1
ATOM 1501 C CA . LEU A 1 196 ? 20.049 4.328 4.161 1.00 96.88 196 LEU A CA 1
ATOM 1502 C C . LEU A 1 196 ? 19.899 5.036 5.499 1.00 96.88 196 LEU A C 1
ATOM 1504 O O . LEU A 1 196 ? 20.227 4.478 6.548 1.00 96.88 196 LEU A O 1
ATOM 1508 N N . ARG A 1 197 ? 19.359 6.252 5.462 1.00 97.00 197 ARG A N 1
ATOM 1509 C CA . ARG A 1 197 ? 18.979 7.000 6.656 1.00 97.00 197 ARG A CA 1
ATOM 1510 C C . ARG A 1 197 ? 17.477 6.905 6.878 1.00 97.00 197 ARG A C 1
ATOM 1512 O O . ARG A 1 197 ? 16.690 7.360 6.051 1.00 97.00 197 ARG A O 1
ATOM 1519 N N . PHE A 1 198 ? 17.091 6.343 8.012 1.00 97.19 198 PHE A N 1
ATOM 1520 C CA . PHE A 1 198 ? 15.718 6.253 8.485 1.00 97.19 198 PHE A CA 1
ATOM 1521 C C . PHE A 1 198 ? 15.428 7.442 9.398 1.00 97.19 198 PHE A C 1
ATOM 1523 O O . PHE A 1 198 ? 15.860 7.468 10.550 1.00 97.19 198 PHE A O 1
ATOM 1530 N N . LEU A 1 199 ? 14.688 8.418 8.882 1.00 97.38 199 LEU A N 1
ATOM 1531 C CA . LEU A 1 199 ? 14.136 9.510 9.675 1.00 97.38 199 LEU A CA 1
ATOM 1532 C C . LEU A 1 199 ? 12.874 9.013 10.380 1.00 97.38 199 LEU A C 1
ATOM 1534 O O . LEU A 1 199 ? 11.956 8.524 9.717 1.00 97.38 199 LEU A O 1
ATOM 1538 N N . LEU A 1 200 ? 12.820 9.141 11.703 1.00 97.06 200 LEU A N 1
ATOM 1539 C CA . LEU A 1 200 ? 11.732 8.658 12.549 1.00 97.06 200 LEU A CA 1
ATOM 1540 C C . LEU A 1 200 ? 11.118 9.818 13.331 1.00 97.06 200 LEU A C 1
ATOM 1542 O O . LEU A 1 200 ? 11.741 10.373 14.233 1.00 97.06 200 LEU A O 1
ATOM 1546 N N . HIS A 1 201 ? 9.863 10.140 13.032 1.00 95.50 201 HIS A N 1
ATOM 1547 C CA . HIS A 1 201 ? 9.058 11.010 13.881 1.00 95.50 201 HIS A CA 1
ATOM 1548 C C . HIS A 1 201 ? 8.231 10.141 14.827 1.00 95.50 201 HIS A C 1
ATOM 1550 O O . HIS A 1 201 ? 7.391 9.354 14.379 1.00 95.50 201 HIS A O 1
ATOM 1556 N N . VAL A 1 202 ? 8.479 10.248 16.131 1.00 95.56 202 VAL A N 1
ATOM 1557 C CA . VAL A 1 202 ? 7.934 9.331 17.142 1.00 95.56 202 VAL A CA 1
ATOM 1558 C C . VAL A 1 202 ? 6.742 9.924 17.895 1.00 95.56 202 VAL A C 1
ATOM 1560 O O . VAL A 1 202 ? 6.670 11.123 18.136 1.00 95.56 202 VAL A O 1
ATOM 1563 N N . ARG A 1 203 ? 5.793 9.066 18.287 1.00 92.19 203 ARG A N 1
ATOM 1564 C CA . ARG A 1 203 ? 4.679 9.403 1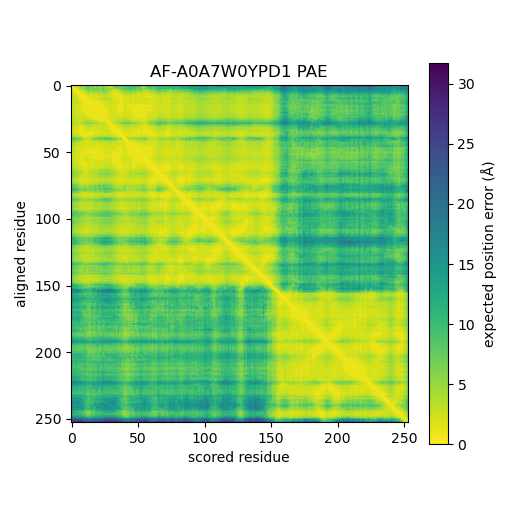9.194 1.00 92.19 203 ARG A CA 1
ATOM 1565 C C . ARG A 1 203 ? 5.167 9.564 20.633 1.00 92.19 203 ARG A C 1
ATOM 1567 O O . ARG A 1 203 ? 4.631 10.365 21.387 1.00 92.19 203 ARG A O 1
ATOM 1574 N N . ARG A 1 204 ? 6.162 8.755 21.004 1.00 93.31 204 ARG A N 1
ATOM 1575 C CA . ARG A 1 204 ? 6.807 8.714 22.317 1.00 93.31 204 ARG A CA 1
ATOM 1576 C C . ARG A 1 204 ? 8.240 8.199 22.167 1.00 93.31 204 ARG A C 1
ATOM 1578 O O . ARG A 1 204 ? 8.493 7.428 21.239 1.00 93.31 204 ARG A O 1
ATOM 1585 N N . PRO A 1 205 ? 9.161 8.551 23.075 1.00 93.75 205 PRO A N 1
ATOM 1586 C CA . PRO A 1 205 ? 10.497 7.970 23.076 1.00 93.75 205 PRO A CA 1
ATOM 1587 C C . PRO A 1 205 ? 10.437 6.431 23.171 1.00 93.75 205 PRO A C 1
ATOM 1589 O O . PRO A 1 205 ? 9.712 5.909 24.027 1.00 93.75 205 PRO A O 1
ATOM 1592 N N . PRO A 1 206 ? 11.161 5.686 22.313 1.00 95.69 206 PRO A N 1
ATOM 1593 C CA . PRO A 1 206 ? 11.216 4.232 22.412 1.00 95.69 206 PRO A CA 1
ATOM 1594 C C . PRO A 1 206 ? 12.051 3.775 23.610 1.00 95.69 206 PRO A C 1
ATOM 1596 O O . PRO A 1 206 ? 12.978 4.468 24.046 1.00 95.69 206 PRO A O 1
ATOM 1599 N N . SER A 1 207 ? 11.778 2.569 24.105 1.00 96.88 207 SER A N 1
ATOM 1600 C CA . SER A 1 207 ?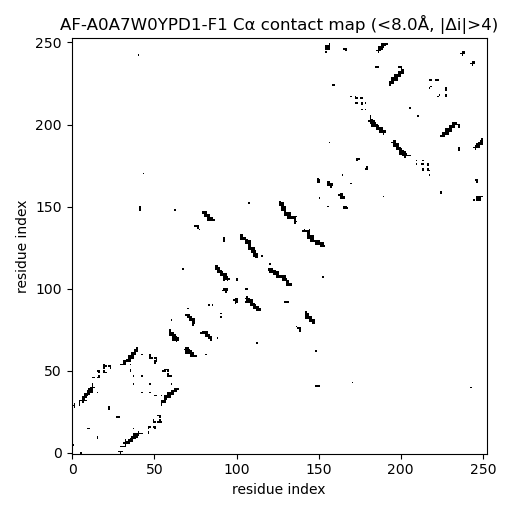 12.695 1.869 25.008 1.00 96.88 207 SER A CA 1
ATOM 1601 C C . SER A 1 207 ? 13.939 1.379 24.255 1.00 96.88 207 SER A C 1
ATOM 1603 O O . SER A 1 207 ? 13.977 1.337 23.024 1.00 96.88 207 SER A O 1
ATOM 1605 N N . GLU A 1 208 ? 14.977 0.984 24.987 1.00 96.81 208 GLU A N 1
ATOM 1606 C CA . GLU A 1 208 ? 16.179 0.399 24.383 1.00 96.81 208 GLU A CA 1
ATOM 1607 C C . GLU A 1 208 ? 15.876 -0.911 23.643 1.00 96.81 208 GLU A C 1
ATOM 1609 O O . GLU A 1 208 ? 16.334 -1.108 22.522 1.00 96.81 208 GLU A O 1
ATOM 1614 N N . SER A 1 209 ? 15.010 -1.756 24.209 1.00 96.88 209 SER A N 1
ATOM 1615 C CA . SER A 1 209 ? 14.548 -2.980 23.549 1.00 96.88 209 SER A CA 1
ATOM 1616 C C . SER A 1 209 ? 13.826 -2.686 22.229 1.00 96.88 209 SER A C 1
ATOM 1618 O O . SER A 1 209 ? 14.110 -3.341 21.229 1.00 96.88 209 SER A O 1
ATOM 1620 N N . GLN A 1 210 ? 12.968 -1.659 22.186 1.00 96.88 210 GLN A N 1
ATOM 1621 C CA . GLN A 1 210 ? 12.288 -1.241 20.954 1.00 96.88 210 GLN A CA 1
ATOM 1622 C C . GLN A 1 210 ? 13.277 -0.733 19.894 1.00 96.88 210 GLN A C 1
ATOM 1624 O O . GLN A 1 210 ? 13.132 -1.060 18.716 1.00 96.88 210 GLN A O 1
ATOM 1629 N N . ARG A 1 211 ? 14.310 0.021 20.303 1.00 96.06 211 ARG A N 1
ATOM 1630 C CA . ARG A 1 211 ? 15.388 0.452 19.397 1.00 96.06 211 ARG A CA 1
ATOM 1631 C C . ARG A 1 211 ? 16.142 -0.740 18.816 1.00 96.06 211 ARG A C 1
ATOM 1633 O O . ARG A 1 211 ? 16.291 -0.823 17.603 1.00 96.06 211 ARG A O 1
ATOM 1640 N N . ASN A 1 212 ? 16.552 -1.677 19.665 1.00 96.56 212 ASN A N 1
ATOM 1641 C CA . ASN A 1 212 ? 17.305 -2.856 19.242 1.00 96.56 212 ASN A CA 1
ATOM 1642 C C . ASN A 1 212 ? 16.474 -3.764 18.323 1.00 96.56 212 ASN A C 1
ATOM 1644 O O . ASN A 1 212 ? 16.999 -4.275 17.336 1.00 96.56 212 ASN A O 1
ATOM 1648 N N . ALA A 1 213 ? 15.174 -3.916 18.595 1.00 96.88 213 ALA A N 1
ATOM 1649 C CA . ALA A 1 213 ? 14.258 -4.663 17.737 1.00 96.88 213 ALA A CA 1
ATOM 1650 C C . ALA A 1 213 ? 14.112 -4.021 16.348 1.00 96.88 213 ALA A C 1
ATOM 1652 O O . ALA A 1 213 ? 14.133 -4.732 15.343 1.00 96.88 213 ALA A O 1
ATOM 1653 N N . LEU A 1 214 ? 14.012 -2.686 16.274 1.00 96.38 214 LEU A N 1
ATOM 1654 C CA . LEU A 1 214 ? 13.960 -1.976 14.993 1.00 96.38 214 LEU A CA 1
ATOM 1655 C C . LEU A 1 214 ? 15.261 -2.158 14.211 1.00 96.38 214 LEU A C 1
ATOM 1657 O O . LEU A 1 214 ? 15.210 -2.548 13.045 1.00 96.38 214 LEU A O 1
ATOM 1661 N N . THR A 1 215 ? 16.406 -1.923 14.856 1.00 95.81 215 THR A N 1
ATOM 1662 C CA . THR A 1 215 ? 17.723 -2.112 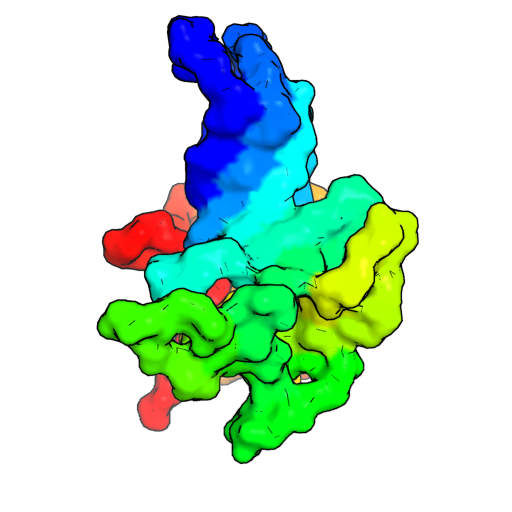14.238 1.00 95.81 215 THR A CA 1
ATOM 1663 C C . THR A 1 215 ? 17.869 -3.533 13.706 1.00 95.81 215 THR A C 1
ATOM 1665 O O . THR A 1 215 ? 18.120 -3.703 12.519 1.00 95.81 215 THR A O 1
ATOM 1668 N N . GLY A 1 216 ? 17.596 -4.552 14.527 1.00 96.12 216 GLY A N 1
ATOM 1669 C CA . GLY A 1 216 ? 17.694 -5.952 14.111 1.00 96.12 216 GLY A CA 1
ATOM 1670 C C . GLY A 1 216 ? 16.750 -6.319 12.961 1.00 96.12 216 GLY A C 1
ATOM 1671 O O . GLY A 1 216 ? 17.170 -6.985 12.016 1.00 96.12 216 GLY A O 1
ATOM 1672 N N . SER A 1 217 ? 15.493 -5.854 12.993 1.00 96.19 217 SER A N 1
ATOM 1673 C CA . SER A 1 217 ? 14.514 -6.096 11.919 1.00 96.19 217 SER A CA 1
ATOM 1674 C C . SER A 1 217 ? 14.975 -5.495 10.584 1.00 96.19 217 SER A C 1
ATOM 1676 O O . SER A 1 217 ? 14.918 -6.155 9.544 1.00 96.19 217 SER A O 1
ATOM 1678 N N . VAL A 1 218 ? 15.483 -4.257 10.607 1.00 96.06 218 VAL A N 1
ATOM 1679 C CA . VAL A 1 218 ? 15.939 -3.549 9.403 1.00 96.06 218 VAL A CA 1
ATOM 1680 C C . VAL A 1 218 ? 17.271 -4.099 8.892 1.00 96.06 218 VAL A C 1
ATOM 1682 O O . VAL A 1 218 ? 17.393 -4.374 7.697 1.00 96.06 218 VAL A O 1
ATOM 1685 N N . GLU A 1 219 ? 18.255 -4.311 9.765 1.00 94.19 219 GLU A N 1
ATOM 1686 C CA . GLU A 1 219 ? 19.568 -4.847 9.389 1.00 94.19 219 GLU A CA 1
ATOM 1687 C C . GLU A 1 219 ? 19.469 -6.276 8.852 1.00 94.19 219 GLU A C 1
ATOM 1689 O O . GLU A 1 219 ? 20.109 -6.593 7.852 1.00 94.19 219 GLU A O 1
ATOM 1694 N N . SER A 1 220 ? 18.602 -7.118 9.422 1.00 94.12 220 SER A N 1
ATOM 1695 C CA . SER A 1 220 ? 18.364 -8.466 8.896 1.00 94.12 220 SER A CA 1
ATOM 1696 C C . SER A 1 220 ? 17.865 -8.456 7.446 1.00 94.12 220 SER A C 1
ATOM 1698 O O . SER A 1 220 ? 18.166 -9.379 6.691 1.00 94.12 220 SER A O 1
ATOM 1700 N N . ALA A 1 221 ? 17.120 -7.424 7.039 1.00 93.00 221 ALA A N 1
ATOM 1701 C CA . ALA A 1 221 ? 16.541 -7.332 5.701 1.00 93.00 221 ALA A CA 1
ATOM 1702 C C . ALA A 1 221 ? 17.391 -6.529 4.697 1.00 93.00 221 ALA A C 1
ATOM 1704 O O . ALA A 1 221 ? 17.316 -6.791 3.488 1.00 93.00 221 ALA A O 1
ATOM 1705 N N . LEU A 1 222 ? 18.143 -5.529 5.175 1.00 94.38 222 LEU A N 1
ATOM 1706 C CA . LEU A 1 222 ? 18.821 -4.518 4.348 1.00 94.38 222 LEU A CA 1
ATOM 1707 C C . LEU A 1 222 ? 20.315 -4.346 4.659 1.00 94.38 222 LEU A C 1
ATOM 1709 O O . LEU A 1 222 ? 21.031 -3.796 3.828 1.00 94.38 222 LEU A O 1
ATOM 1713 N N . GLY A 1 223 ? 20.801 -4.821 5.808 1.00 84.50 223 GLY A N 1
ATOM 1714 C CA . GLY A 1 223 ? 22.169 -4.586 6.288 1.00 84.50 223 GLY A CA 1
ATOM 1715 C C . GLY A 1 223 ? 23.265 -5.239 5.443 1.00 84.50 223 GLY A C 1
ATOM 1716 O O . GLY A 1 223 ? 24.404 -4.787 5.460 1.00 84.50 223 GLY A O 1
ATOM 1717 N N . GLY A 1 224 ? 22.927 -6.272 4.663 1.00 89.69 224 GLY A N 1
ATOM 1718 C CA . GLY A 1 224 ? 23.851 -6.870 3.691 1.00 89.69 224 GLY A CA 1
ATOM 1719 C C . GLY A 1 224 ? 24.073 -6.018 2.436 1.00 89.69 224 GLY A C 1
ATOM 1720 O O . GLY A 1 224 ? 25.089 -6.174 1.768 1.00 89.69 224 GLY A O 1
ATOM 1721 N N . ASP A 1 225 ? 23.141 -5.113 2.129 1.00 91.31 225 ASP A N 1
ATOM 1722 C CA . ASP A 1 225 ? 23.180 -4.264 0.934 1.00 91.31 225 ASP A CA 1
ATOM 1723 C C . ASP A 1 225 ? 23.519 -2.802 1.258 1.00 91.31 225 ASP A C 1
ATOM 1725 O O . ASP A 1 225 ? 24.045 -2.089 0.402 1.00 91.31 225 ASP A O 1
ATOM 1729 N N . PHE A 1 226 ? 23.183 -2.344 2.470 1.00 95.62 226 PHE A N 1
ATOM 1730 C CA . PHE A 1 226 ? 23.291 -0.948 2.878 1.00 95.62 226 PHE A CA 1
ATOM 1731 C C . PHE A 1 226 ? 23.798 -0.793 4.312 1.00 95.62 226 PHE A C 1
ATOM 1733 O O . PHE A 1 226 ? 23.385 -1.519 5.215 1.00 95.62 226 PHE A O 1
ATOM 1740 N N . GLN A 1 227 ? 24.585 0.256 4.553 1.00 95.44 227 GLN A N 1
ATOM 1741 C CA . GLN A 1 227 ? 24.783 0.786 5.899 1.00 95.44 227 GLN A CA 1
ATOM 1742 C C . GLN A 1 227 ? 23.494 1.483 6.355 1.00 95.44 227 GLN A C 1
ATOM 1744 O O . GLN A 1 227 ? 23.000 2.382 5.676 1.00 95.44 227 GLN A O 1
ATOM 1749 N N . VAL A 1 228 ? 22.953 1.108 7.511 1.00 96.50 228 VAL A N 1
ATOM 1750 C CA . VAL A 1 228 ? 21.698 1.673 8.027 1.00 96.50 228 VAL A CA 1
ATOM 1751 C C . VAL A 1 228 ? 21.987 2.645 9.167 1.00 96.50 228 VAL A C 1
ATOM 1753 O O . VAL A 1 228 ? 22.789 2.361 10.052 1.00 96.50 228 VAL A O 1
ATOM 1756 N N . ALA A 1 229 ? 21.330 3.803 9.149 1.00 96.12 229 ALA A N 1
ATOM 1757 C CA . ALA A 1 229 ? 21.359 4.777 10.234 1.00 96.12 229 ALA A CA 1
ATOM 1758 C C . ALA A 1 229 ? 19.939 5.229 10.586 1.00 96.12 229 ALA A C 1
ATOM 1760 O O . ALA A 1 229 ? 19.101 5.395 9.701 1.00 96.12 229 ALA A O 1
ATOM 1761 N N . PHE A 1 230 ? 19.686 5.475 11.871 1.00 96.75 230 PHE A N 1
ATOM 1762 C CA . PHE A 1 230 ? 18.414 5.996 12.370 1.00 96.75 230 PHE A CA 1
ATOM 1763 C C . PHE A 1 230 ? 18.603 7.405 12.927 1.00 96.75 230 PHE A C 1
ATOM 1765 O O . PHE A 1 230 ? 19.554 7.663 13.662 1.00 96.75 230 PHE A O 1
ATOM 1772 N N . GLU A 1 231 ? 17.677 8.302 12.608 1.00 96.81 231 GLU A N 1
ATOM 1773 C CA . GLU A 1 231 ? 17.658 9.680 13.092 1.00 96.81 231 GLU A CA 1
ATOM 1774 C C . GLU A 1 231 ? 16.249 10.031 13.570 1.00 96.81 231 GLU A C 1
ATOM 1776 O O . GLU A 1 231 ? 15.271 9.839 12.849 1.00 96.81 231 GLU A O 1
ATOM 1781 N N . TYR A 1 232 ? 16.139 10.531 14.799 1.00 96.19 232 TYR A N 1
ATOM 1782 C CA . TYR A 1 232 ? 14.867 10.957 15.377 1.00 96.19 232 TYR A CA 1
ATOM 1783 C C . TYR A 1 232 ? 14.633 12.429 15.062 1.00 96.19 232 TYR A C 1
ATOM 1785 O O . TYR A 1 232 ? 15.506 13.253 15.324 1.00 96.19 232 TYR A O 1
ATOM 1793 N N . VAL A 1 233 ? 13.462 12.749 14.511 1.00 96.38 233 VAL A N 1
ATOM 1794 C CA . VAL A 1 233 ? 13.126 14.099 14.044 1.00 96.38 233 VAL A CA 1
ATOM 1795 C C . VAL A 1 233 ? 11.782 14.570 14.594 1.00 96.38 233 VAL A C 1
ATOM 1797 O O . VAL A 1 233 ? 10.841 13.786 14.763 1.00 96.38 233 VAL A O 1
ATOM 1800 N N . ASP A 1 234 ? 11.670 15.876 14.826 1.00 93.00 234 ASP A N 1
ATOM 1801 C CA . ASP A 1 234 ? 10.435 16.495 15.322 1.00 93.00 234 ASP A CA 1
ATOM 1802 C C . ASP A 1 234 ? 9.326 16.520 14.269 1.00 93.00 234 ASP A C 1
ATOM 1804 O O . ASP A 1 234 ? 8.149 16.484 14.614 1.00 93.00 234 ASP A O 1
ATOM 1808 N N . GLU A 1 235 ? 9.677 16.525 12.982 1.00 91.12 235 GLU A N 1
ATOM 1809 C CA . GLU A 1 235 ? 8.719 16.431 11.886 1.00 91.12 235 GLU A CA 1
ATOM 1810 C C . GLU A 1 235 ? 9.372 15.849 10.625 1.00 91.12 235 GLU A C 1
ATOM 1812 O O . GLU A 1 235 ? 10.577 15.970 10.406 1.00 91.12 235 GLU A O 1
ATOM 1817 N N . ILE A 1 236 ? 8.558 15.219 9.773 1.00 91.19 236 ILE A N 1
ATOM 1818 C CA . ILE A 1 236 ? 8.947 14.819 8.418 1.00 91.19 236 ILE A CA 1
ATOM 1819 C C . ILE A 1 236 ? 8.121 15.655 7.434 1.00 91.19 236 ILE A C 1
ATOM 1821 O O . ILE A 1 236 ? 6.888 15.563 7.476 1.00 91.19 236 ILE A O 1
ATOM 1825 N N . PRO A 1 237 ? 8.764 16.455 6.562 1.00 80.75 237 PRO A N 1
ATOM 1826 C CA . PRO A 1 237 ? 8.061 17.377 5.685 1.00 80.75 237 PRO A CA 1
ATOM 1827 C C . PRO A 1 237 ? 7.234 16.637 4.633 1.00 80.75 237 PRO A C 1
ATOM 1829 O O . PRO A 1 237 ? 7.649 15.618 4.071 1.00 80.75 237 PRO A O 1
ATOM 1832 N N . MET A 1 238 ? 6.062 17.195 4.345 1.00 79.38 238 MET A N 1
ATOM 1833 C CA . MET A 1 238 ? 5.192 16.743 3.264 1.00 79.38 238 MET A CA 1
ATOM 1834 C C . MET A 1 238 ? 5.643 17.369 1.939 1.00 79.38 238 MET A C 1
ATOM 1836 O O . MET A 1 238 ? 6.213 18.458 1.905 1.00 79.38 238 MET A O 1
ATOM 1840 N N . THR A 1 239 ? 5.355 16.699 0.827 1.00 78.50 239 THR A N 1
ATOM 1841 C CA . THR A 1 239 ? 5.496 17.302 -0.508 1.00 78.50 239 THR A CA 1
ATOM 1842 C C . THR A 1 239 ? 4.553 18.507 -0.661 1.00 78.50 239 THR A C 1
ATOM 1844 O O . THR A 1 239 ? 3.545 18.574 0.049 1.00 78.50 239 THR A O 1
ATOM 1847 N N . PRO A 1 240 ? 4.780 19.413 -1.635 1.00 69.81 240 PRO A N 1
ATOM 1848 C CA . PRO A 1 240 ? 3.860 20.524 -1.913 1.00 69.81 240 PRO A CA 1
ATOM 1849 C C . PRO A 1 240 ? 2.409 20.082 -2.162 1.00 69.81 240 PRO A C 1
ATOM 1851 O O . PRO A 1 240 ? 1.474 20.818 -1.875 1.00 69.81 240 PRO A O 1
ATOM 1854 N N . SER A 1 241 ? 2.216 18.852 -2.654 1.00 70.06 241 SER A N 1
ATOM 1855 C CA . SER A 1 241 ? 0.898 18.235 -2.861 1.00 70.06 241 SER A CA 1
ATOM 1856 C C . SER A 1 241 ? 0.225 17.709 -1.581 1.00 70.06 241 SER A C 1
ATOM 1858 O O . SER A 1 241 ? -0.833 17.088 -1.651 1.00 70.06 241 SER A O 1
ATOM 1860 N N . GLY A 1 242 ? 0.847 17.897 -0.413 1.00 69.19 242 GLY A N 1
ATOM 1861 C CA . GLY A 1 242 ? 0.351 17.402 0.870 1.00 69.19 242 GLY A CA 1
ATOM 1862 C C . GLY A 1 242 ? 0.517 15.893 1.068 1.00 69.19 242 GLY A C 1
ATOM 1863 O O . GLY A 1 242 ? -0.113 15.330 1.960 1.00 69.19 242 GLY A O 1
ATOM 1864 N N . LYS A 1 243 ? 1.348 15.222 0.258 1.00 71.62 243 LYS A N 1
ATOM 1865 C CA . LYS A 1 243 ? 1.636 13.779 0.365 1.00 71.62 243 LYS A CA 1
ATOM 1866 C C . LYS A 1 243 ? 2.959 13.517 1.069 1.00 71.62 243 LYS A C 1
ATOM 1868 O O . LYS A 1 243 ? 3.920 14.255 0.850 1.00 71.62 243 LYS A O 1
ATOM 1873 N N . LEU A 1 244 ? 3.020 12.451 1.864 1.00 79.19 244 LEU A N 1
ATOM 1874 C CA . LEU A 1 244 ? 4.266 11.977 2.459 1.00 79.19 244 LEU A CA 1
ATOM 1875 C C . LEU A 1 244 ? 5.034 11.143 1.430 1.00 79.19 244 LEU A C 1
ATOM 1877 O O . LEU A 1 244 ? 4.473 10.236 0.819 1.00 79.19 244 LEU A O 1
ATOM 1881 N N . GLN A 1 245 ? 6.320 11.436 1.252 1.00 84.56 245 GLN A N 1
ATOM 1882 C CA . GLN A 1 245 ? 7.212 10.606 0.449 1.00 84.56 245 GLN A CA 1
ATOM 1883 C C . GLN A 1 245 ? 7.997 9.682 1.382 1.00 84.56 245 GLN A C 1
ATOM 1885 O O . GLN A 1 245 ? 8.886 10.137 2.097 1.00 84.56 245 GLN A O 1
ATOM 1890 N N . TYR A 1 246 ? 7.664 8.392 1.390 1.00 87.88 246 TYR A N 1
ATOM 1891 C CA . TYR A 1 246 ? 8.287 7.422 2.297 1.00 87.88 246 TYR A CA 1
ATOM 1892 C C . TYR A 1 246 ? 9.715 7.056 1.902 1.00 87.88 246 TYR A C 1
ATOM 1894 O O . TYR A 1 246 ? 10.546 6.846 2.778 1.00 87.88 246 TYR A O 1
ATOM 1902 N N . LEU A 1 247 ? 10.004 6.989 0.603 1.00 90.50 247 LEU A N 1
ATOM 1903 C CA . LEU A 1 247 ? 11.309 6.623 0.065 1.00 90.50 247 LEU A CA 1
ATOM 1904 C C . LEU A 1 247 ? 11.852 7.767 -0.796 1.00 90.50 247 LEU A C 1
ATOM 1906 O O . LEU A 1 247 ? 11.197 8.227 -1.738 1.00 90.50 247 LEU A O 1
ATOM 1910 N N . VAL A 1 248 ? 13.051 8.233 -0.467 1.00 90.88 248 VAL A N 1
ATOM 1911 C CA . VAL A 1 248 ? 13.756 9.302 -1.179 1.00 90.88 248 VAL A CA 1
ATOM 1912 C C . VAL A 1 248 ? 15.044 8.708 -1.751 1.00 90.88 248 VAL A C 1
ATOM 1914 O O . VAL A 1 248 ? 16.008 8.543 -0.999 1.00 90.88 248 VAL A O 1
ATOM 1917 N N . PRO A 1 249 ? 15.064 8.327 -3.041 1.00 89.25 249 PRO A N 1
ATOM 1918 C CA . PRO A 1 249 ? 16.269 7.800 -3.669 1.00 89.25 249 PRO A CA 1
ATOM 1919 C C . PRO A 1 249 ? 17.327 8.890 -3.836 1.00 89.25 249 PRO A C 1
ATOM 1921 O O . PRO A 1 249 ? 17.012 10.083 -3.904 1.00 89.25 249 PRO A O 1
ATOM 1924 N N . LEU A 1 250 ? 18.587 8.471 -3.937 1.00 88.38 250 LEU A N 1
ATOM 1925 C CA . LEU A 1 250 ? 19.692 9.378 -4.200 1.00 88.38 250 LEU A CA 1
ATOM 1926 C C . LEU A 1 250 ? 19.553 9.900 -5.631 1.00 88.38 250 LEU A C 1
ATOM 1928 O O . LEU A 1 250 ? 19.434 9.114 -6.574 1.00 88.38 250 LEU A O 1
ATOM 1932 N N . VAL A 1 251 ? 19.591 11.221 -5.809 1.00 77.81 251 VAL A N 1
ATOM 1933 C CA . VAL A 1 251 ? 19.627 11.818 -7.148 1.00 77.81 251 VAL A CA 1
ATOM 1934 C C . VAL A 1 251 ? 20.972 11.466 -7.775 1.00 77.81 251 VAL A C 1
ATOM 1936 O O . VAL A 1 251 ? 22.015 11.945 -7.333 1.00 77.81 251 VAL A O 1
ATOM 1939 N N . ARG A 1 252 ? 20.950 10.592 -8.780 1.00 69.38 252 ARG A N 1
ATOM 1940 C CA . ARG A 1 252 ? 22.132 10.236 -9.566 1.00 69.38 252 ARG A CA 1
ATOM 1941 C C . ARG A 1 252 ? 22.163 11.169 -10.775 1.00 69.38 252 ARG A C 1
ATOM 1943 O O . ARG A 1 252 ? 21.264 11.101 -11.609 1.00 69.38 252 ARG A O 1
ATOM 1950 N N . SER A 1 253 ? 23.129 12.088 -10.779 1.00 46.22 253 SER A N 1
ATOM 1951 C CA . SER A 1 253 ? 23.463 12.951 -11.920 1.00 46.22 253 SER A CA 1
ATOM 1952 C C . SER A 1 253 ? 24.055 12.149 -13.068 1.00 46.22 253 SER A C 1
ATOM 1954 O O . SER A 1 253 ? 24.867 11.249 -12.747 1.00 46.22 253 SER A O 1
#

pLDDT: mean 91.14, std 6.74, range [46.22, 97.5]